Protein AF-A0A7V6B581-F1 (afdb_monomer_lite)

Sequence (224 aa):
MSKDSHSRSSGGFGQQRPQWIYPPQSVLQELSSAKFVHPVYPLAKFCKIGMDNTGALKPDRSALKDMLSAVHKRMQDGICAEWLRRRNSWVGILEASGLARRLILKTNTRTALWLSFPGPTEVGVCLHHVYGVPYLPGSSLKGLARSAMWRDVAPQSTDPPDEVTEIFGLGGDSGHIGLVDFLDGIPLGTSEILTLDVMTTHHAKYYAGNIPYPHDCEGPNPVL

Foldseek 3Di:
DDDDDPDPPPPPPPPDDFDFPPDDPVVVVCVVPDPADQLCCLFAPGFGWGADPVRDIAGDPCSVVSSVVRQLSLLPPCLQVVVVVVVCVVQVVCVVVVNDDDDDDDDPDDDADDLQDPGRLRGDADADPPRSHGWAAQVNVLVVVLVVVQCVPPVPDPDRDPVSCQACWDDDPPIDHHPDGGHIGGDPDSPPPDDDDKDWDQFVCCVVVVDVDGDRPDDTDIDD

pLDDT: mean 83.65, std 16.26, range [27.73, 96.94]

Structure (mmCIF, N/CA/C/O backbone):
data_AF-A0A7V6B581-F1
#
_entry.id   AF-A0A7V6B581-F1
#
loop_
_atom_site.group_PDB
_atom_site.id
_atom_site.type_symbol
_atom_site.label_atom_id
_atom_site.label_alt_id
_atom_site.label_comp_id
_atom_site.label_asym_id
_atom_site.label_entity_id
_atom_site.label_seq_id
_atom_site.pdbx_PDB_ins_code
_atom_site.Cartn_x
_atom_site.Cartn_y
_atom_site.Cartn_z
_atom_site.occupancy
_atom_site.B_iso_or_equiv
_atom_site.auth_seq_id
_atom_site.auth_comp_id
_atom_site.auth_asym_id
_atom_site.auth_atom_id
_atom_site.pdbx_PDB_model_num
ATOM 1 N N . MET A 1 1 ? -7.549 -19.378 69.695 1.00 34.66 1 MET A N 1
ATOM 2 C CA . MET A 1 1 ? -8.974 -18.977 69.623 1.00 34.66 1 MET A CA 1
ATOM 3 C C . MET A 1 1 ? -9.051 -17.506 69.987 1.00 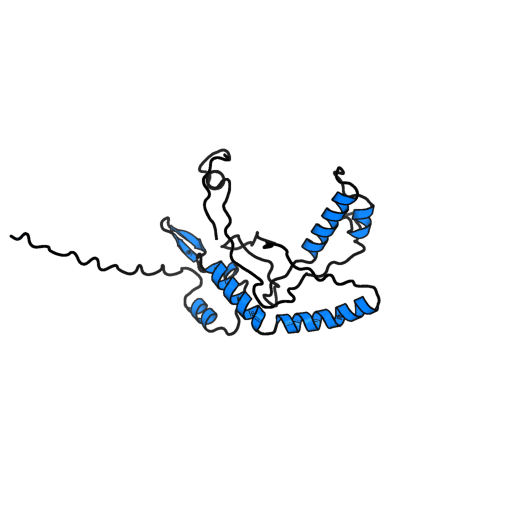34.66 1 MET A C 1
ATOM 5 O O . MET A 1 1 ? -8.524 -17.170 71.029 1.00 34.66 1 MET A O 1
ATOM 9 N N . SER A 1 2 ? -9.593 -16.556 69.243 1.00 33.88 2 SER A N 1
ATOM 10 C CA . SER A 1 2 ? -9.995 -16.398 67.846 1.00 33.88 2 SER A CA 1
ATOM 11 C C . SER A 1 2 ? -9.834 -14.884 67.637 1.00 33.88 2 SER A C 1
ATOM 13 O O . SER A 1 2 ? -10.340 -14.120 68.455 1.00 33.88 2 SER A O 1
ATOM 15 N N . LYS A 1 3 ? -9.047 -14.436 66.653 1.00 30.34 3 LYS A N 1
ATOM 16 C CA . LYS A 1 3 ? -9.037 -13.024 66.244 1.00 30.34 3 LYS A CA 1
ATOM 17 C C . LYS A 1 3 ? -9.934 -12.937 65.023 1.00 30.34 3 LYS A C 1
ATOM 19 O O . LYS A 1 3 ? -9.623 -13.544 64.001 1.00 30.34 3 LYS A O 1
ATOM 24 N N . ASP A 1 4 ? -11.039 -12.223 65.180 1.00 29.06 4 ASP A N 1
ATOM 25 C CA . ASP A 1 4 ? -12.030 -11.991 64.143 1.00 29.06 4 ASP A CA 1
ATOM 26 C C . ASP A 1 4 ? -11.399 -11.340 62.911 1.00 29.06 4 ASP A C 1
ATOM 28 O O . ASP A 1 4 ? -10.852 -10.236 62.937 1.00 29.06 4 ASP A O 1
ATOM 32 N N . SER A 1 5 ? -11.474 -12.078 61.811 1.00 27.73 5 SER A N 1
ATOM 33 C CA . SER A 1 5 ? -11.152 -11.638 60.469 1.00 27.73 5 SER A CA 1
ATOM 34 C C . SER A 1 5 ? -12.325 -10.830 59.912 1.00 27.73 5 SER A C 1
ATOM 36 O O . SER A 1 5 ? -13.307 -11.399 59.433 1.00 27.73 5 SER A O 1
ATOM 38 N N . HIS A 1 6 ? -12.225 -9.503 59.922 1.00 29.19 6 HIS A N 1
ATOM 39 C CA . HIS A 1 6 ? -13.020 -8.679 59.013 1.00 29.19 6 HIS A CA 1
ATOM 40 C C . HIS A 1 6 ? -12.367 -8.692 57.631 1.00 29.19 6 HIS A C 1
ATOM 42 O O . HIS A 1 6 ? -11.386 -7.997 57.361 1.00 29.19 6 HIS A O 1
ATOM 48 N N . SER A 1 7 ? -12.917 -9.537 56.761 1.00 29.42 7 SER A N 1
ATOM 49 C CA . SER A 1 7 ? -12.641 -9.562 55.333 1.00 29.42 7 SER A CA 1
ATOM 50 C C . SER A 1 7 ? -13.048 -8.223 54.713 1.00 29.42 7 SER A C 1
ATOM 52 O O . SER A 1 7 ? -14.224 -7.903 54.554 1.00 29.42 7 SER A O 1
ATOM 54 N N . ARG A 1 8 ? -12.055 -7.417 54.328 1.00 28.16 8 ARG A N 1
ATOM 55 C CA . ARG A 1 8 ? -12.272 -6.343 53.357 1.00 28.16 8 ARG A CA 1
ATOM 56 C C . ARG A 1 8 ? -12.580 -7.005 52.021 1.00 28.16 8 ARG A C 1
ATOM 58 O O . ARG A 1 8 ? -11.691 -7.560 51.383 1.00 28.16 8 ARG A O 1
ATOM 65 N N . SER A 1 9 ? -13.843 -6.962 51.613 1.00 28.58 9 SER A N 1
ATOM 66 C CA . SER A 1 9 ? -14.259 -7.282 50.255 1.00 28.58 9 SER A CA 1
ATOM 67 C C . SER A 1 9 ? -13.563 -6.317 49.293 1.00 28.58 9 SER A C 1
ATOM 69 O O . SER A 1 9 ? -13.949 -5.153 49.174 1.00 28.58 9 SER A O 1
ATOM 71 N N . SER A 1 10 ? -12.527 -6.788 48.605 1.00 30.84 10 SER A N 1
ATOM 72 C CA . SER A 1 10 ? -11.991 -6.137 47.414 1.00 30.84 10 SER A CA 1
ATOM 73 C C . SER A 1 10 ? -13.006 -6.302 46.285 1.00 30.84 10 SER A C 1
ATOM 75 O O . SER A 1 10 ? -12.873 -7.168 45.422 1.00 30.84 10 SER A O 1
ATOM 77 N N . GLY A 1 11 ? -14.062 -5.488 46.331 1.00 28.34 11 GLY A N 1
ATOM 78 C CA . GLY A 1 11 ? -14.910 -5.212 45.185 1.00 28.34 11 GLY A CA 1
ATOM 79 C C . GLY A 1 11 ? -14.049 -4.516 44.143 1.00 28.34 11 GLY A C 1
ATOM 80 O O . GLY A 1 11 ? -13.860 -3.303 44.194 1.00 28.34 11 GLY A O 1
ATOM 81 N N . GLY A 1 12 ? -13.461 -5.305 43.245 1.00 28.92 12 GLY A N 1
ATOM 82 C CA . GLY A 1 12 ? -12.810 -4.794 42.054 1.00 28.92 12 GLY A CA 1
ATOM 83 C C . GLY A 1 12 ? -13.859 -4.076 41.221 1.00 28.92 12 GLY A C 1
ATOM 84 O O . GLY A 1 12 ? -14.595 -4.708 40.469 1.00 28.92 12 GLY A O 1
ATOM 85 N N . PHE A 1 13 ? -13.944 -2.757 41.379 1.00 32.47 13 PHE A N 1
ATOM 86 C CA . PHE A 1 13 ? -14.509 -1.881 40.369 1.00 32.47 13 PHE A CA 1
ATOM 87 C C . PHE A 1 13 ? -13.782 -2.212 39.067 1.00 32.47 13 PHE A C 1
ATOM 89 O O . PHE A 1 13 ? -12.613 -1.862 38.897 1.00 32.47 13 PHE A O 1
ATOM 96 N N . GLY A 1 14 ? -14.449 -2.945 38.173 1.00 37.56 14 GLY A N 1
ATOM 97 C CA . GLY A 1 14 ? -14.005 -3.066 36.794 1.00 37.56 14 GLY A CA 1
ATOM 98 C C . GLY A 1 14 ? -13.850 -1.646 36.272 1.00 37.56 14 GLY A C 1
ATOM 99 O O . GLY A 1 14 ? -14.845 -0.930 36.167 1.00 37.56 14 GLY A O 1
ATOM 100 N N . GLN A 1 15 ? -12.602 -1.217 36.068 1.00 38.78 15 GLN A N 1
ATOM 101 C CA . GLN A 1 15 ? -12.267 0.122 35.595 1.00 38.78 15 GLN A CA 1
ATOM 102 C C . GLN A 1 15 ? -13.169 0.447 34.404 1.00 38.78 15 GLN A C 1
ATOM 104 O O . GLN A 1 15 ? -13.117 -0.242 33.381 1.00 38.78 15 GLN A O 1
ATOM 109 N N . GLN A 1 16 ? -14.020 1.469 34.549 1.00 45.94 16 GLN A N 1
ATOM 110 C CA . GLN A 1 16 ? -14.724 2.053 33.416 1.00 45.94 16 GLN A CA 1
ATOM 111 C C . GLN A 1 16 ? -13.659 2.387 32.371 1.00 45.94 16 GLN A C 1
ATOM 113 O O . GLN A 1 16 ? -12.754 3.179 32.636 1.00 45.94 16 GLN A O 1
ATOM 118 N N . ARG A 1 17 ? -13.717 1.723 31.210 1.00 49.38 17 ARG A N 1
ATOM 119 C CA . ARG A 1 17 ? -12.846 2.068 30.083 1.00 49.38 17 ARG A CA 1
ATOM 120 C C . ARG A 1 17 ? -13.035 3.562 29.790 1.00 49.38 17 ARG A C 1
ATOM 122 O O . ARG A 1 17 ? -14.180 4.018 29.836 1.00 49.38 17 ARG A O 1
ATOM 129 N N . PRO A 1 18 ? -11.954 4.315 29.528 1.00 54.03 18 PRO A N 1
ATOM 130 C CA . PRO A 1 18 ? -12.032 5.762 29.386 1.00 54.03 18 PRO A CA 1
ATOM 131 C C . PRO A 1 18 ? -13.051 6.131 28.304 1.00 54.03 18 PRO A C 1
ATOM 133 O O . PRO A 1 18 ? -13.105 5.488 27.253 1.00 54.03 18 PRO A O 1
ATOM 136 N N . GLN A 1 19 ? -13.880 7.144 28.576 1.00 70.50 19 GLN A N 1
ATOM 137 C CA . GLN A 1 19 ? -14.742 7.737 27.558 1.00 70.50 19 GLN A CA 1
ATOM 138 C C . GLN A 1 19 ? -13.835 8.292 26.460 1.00 70.50 19 GLN A C 1
ATOM 140 O O . GLN A 1 19 ? -13.066 9.224 26.693 1.00 70.50 19 GLN A O 1
ATOM 145 N N . TRP A 1 20 ? -13.878 7.671 25.281 1.00 78.19 20 TRP A N 1
ATOM 146 C CA . TRP A 1 20 ? -13.188 8.181 24.104 1.00 78.19 20 TRP A CA 1
ATOM 147 C C . TRP A 1 20 ? -13.629 9.620 23.861 1.00 78.19 20 TRP A C 1
ATOM 149 O O . TRP A 1 20 ? -14.822 9.919 23.873 1.00 78.19 20 TRP A O 1
ATOM 159 N N . ILE A 1 21 ? -12.666 10.502 23.624 1.00 85.06 21 ILE A N 1
ATOM 160 C CA . ILE A 1 21 ? -12.950 11.905 23.300 1.00 85.06 21 ILE A CA 1
ATOM 161 C C . ILE A 1 21 ? -13.263 12.023 21.802 1.00 85.06 21 ILE A C 1
ATOM 163 O O . ILE A 1 21 ? -13.969 12.928 21.363 1.00 85.06 21 ILE A O 1
ATOM 167 N N . TYR A 1 22 ? -12.769 11.067 21.013 1.00 87.12 22 TYR A N 1
ATOM 168 C CA . TYR A 1 22 ? -13.007 10.968 19.584 1.00 87.12 22 TYR A CA 1
ATOM 169 C C . TYR A 1 22 ? -12.941 9.501 19.118 1.00 87.12 22 TYR A C 1
ATOM 171 O O . TYR A 1 22 ? -12.143 8.743 19.670 1.00 87.12 22 TYR A O 1
ATOM 179 N N . PRO A 1 23 ? -13.720 9.088 18.101 1.00 89.31 23 PRO A N 1
ATOM 180 C CA . PRO A 1 23 ? -14.831 9.834 17.510 1.00 89.31 23 PRO A CA 1
ATOM 181 C C . PRO A 1 23 ? -16.057 9.881 18.451 1.00 89.31 23 PRO A C 1
ATOM 183 O O . PRO A 1 23 ? -16.152 9.055 19.361 1.00 89.31 23 PRO A O 1
ATOM 186 N N . PRO A 1 24 ? -16.998 10.830 18.258 1.00 89.25 24 PRO A N 1
ATOM 187 C CA . PRO A 1 24 ? -18.210 10.929 19.073 1.00 89.25 24 PRO A CA 1
ATOM 188 C C . PRO A 1 24 ? -19.017 9.626 19.104 1.00 89.25 24 PRO A C 1
ATOM 190 O O . PRO A 1 24 ? -19.023 8.860 18.138 1.00 89.25 24 PRO A O 1
ATOM 193 N N . GLN A 1 25 ? -19.773 9.404 20.183 1.00 86.94 25 GLN A N 1
ATOM 194 C CA . GLN A 1 25 ? -20.515 8.154 20.393 1.00 86.94 25 GLN A CA 1
ATOM 195 C C . GLN A 1 25 ? -21.494 7.814 19.254 1.00 86.94 25 GLN A C 1
ATOM 197 O O . GLN A 1 25 ? -21.635 6.645 18.903 1.00 86.94 25 GLN A O 1
ATOM 202 N N . SER A 1 26 ? -22.131 8.816 18.644 1.00 90.50 26 SER A N 1
ATOM 203 C CA . SER A 1 26 ? -23.013 8.627 17.484 1.00 90.50 26 SER A CA 1
ATOM 204 C C . SER A 1 26 ? -22.271 8.063 16.268 1.00 90.50 26 SER A C 1
ATOM 206 O O . SER A 1 26 ? -22.770 7.165 15.597 1.00 90.50 26 SER A O 1
ATOM 208 N N . VAL A 1 27 ? -21.043 8.524 16.017 1.00 90.12 27 VAL A N 1
ATOM 209 C CA . VAL A 1 27 ? -20.190 8.013 14.933 1.00 90.12 27 VAL A CA 1
ATOM 210 C C . VAL A 1 27 ? -19.772 6.574 15.218 1.00 90.12 27 VAL A C 1
ATOM 212 O O . VAL A 1 27 ? -19.793 5.742 14.316 1.00 90.12 27 VAL A O 1
ATOM 215 N N . LEU A 1 28 ? -19.434 6.248 16.470 1.00 86.44 28 LEU A N 1
ATOM 216 C CA . LEU A 1 28 ? -19.114 4.871 16.861 1.00 86.44 28 LEU A CA 1
ATOM 217 C C . LEU A 1 28 ? -20.298 3.920 16.640 1.00 86.44 28 LEU A C 1
ATOM 219 O O . LEU A 1 28 ? -20.096 2.797 16.178 1.00 86.44 28 LEU A O 1
ATOM 223 N N . GLN A 1 29 ? -21.520 4.369 16.936 1.00 88.44 29 GLN A N 1
ATOM 224 C CA . GLN A 1 29 ? -22.738 3.599 16.681 1.00 88.44 29 GLN A CA 1
ATOM 225 C C . GLN A 1 29 ? -22.937 3.351 15.181 1.00 88.44 29 GLN A C 1
ATOM 227 O O . GLN A 1 29 ? -23.101 2.197 14.789 1.00 88.44 29 GLN A O 1
ATOM 232 N N . GLU A 1 30 ? -22.816 4.384 14.343 1.00 89.69 30 GLU A N 1
ATOM 233 C CA . GLU A 1 30 ? -22.931 4.241 12.883 1.00 89.69 30 GLU A CA 1
ATOM 234 C C . GLU A 1 30 ? -21.843 3.347 12.278 1.00 89.69 30 GLU A C 1
ATOM 236 O O . GLU A 1 30 ? -22.110 2.504 11.425 1.00 89.69 30 GLU A O 1
ATOM 241 N N . LEU A 1 31 ? -20.600 3.449 12.752 1.00 86.19 31 LEU A N 1
ATOM 242 C CA . LEU A 1 31 ? -19.528 2.560 12.295 1.00 86.19 31 LEU A CA 1
ATOM 243 C C . LEU A 1 31 ? -19.781 1.100 12.672 1.00 86.19 31 LEU A C 1
ATOM 245 O O . LEU A 1 31 ? -19.359 0.200 11.947 1.00 86.19 31 LEU A O 1
ATOM 249 N N . SER A 1 32 ? -20.450 0.858 13.802 1.00 83.75 32 SER A N 1
ATOM 250 C CA . SER A 1 32 ? -20.777 -0.493 14.256 1.00 83.75 32 SER A CA 1
ATOM 251 C C . SER A 1 32 ? -21.956 -1.119 13.503 1.00 83.75 32 SER A C 1
ATOM 253 O O . SER A 1 32 ? -21.971 -2.336 13.322 1.00 83.75 32 SER A O 1
ATOM 255 N N . SER A 1 33 ? -22.916 -0.307 13.045 1.00 87.75 33 SER A N 1
ATOM 256 C CA . SER A 1 33 ? -24.078 -0.746 12.260 1.00 87.75 33 SER A CA 1
ATOM 257 C C . SER A 1 33 ? -23.786 -0.820 10.757 1.00 87.75 33 SER A C 1
ATOM 259 O O . SER A 1 33 ? -24.475 -1.540 10.030 1.00 87.75 33 SER A O 1
ATOM 261 N N . ALA A 1 34 ? -22.771 -0.095 10.278 1.00 87.12 34 ALA A N 1
ATOM 262 C CA . ALA A 1 34 ? -22.412 -0.047 8.871 1.00 87.12 34 ALA A CA 1
ATOM 263 C C . ALA A 1 34 ? -22.064 -1.435 8.317 1.00 87.12 34 ALA A C 1
ATOM 265 O O . ALA A 1 34 ? -21.185 -2.143 8.814 1.00 87.12 34 ALA A O 1
ATOM 266 N N . LYS A 1 35 ? -22.705 -1.789 7.196 1.00 84.00 35 LYS A N 1
ATOM 267 C CA . LYS A 1 35 ? -22.413 -3.028 6.461 1.00 84.00 35 LYS A CA 1
ATOM 268 C C . LYS A 1 35 ? -20.954 -3.085 5.999 1.00 84.00 35 LYS A C 1
ATOM 270 O O . LYS A 1 35 ? -20.337 -4.146 6.031 1.00 84.00 35 LYS A O 1
ATOM 275 N N . PHE A 1 36 ? -20.416 -1.940 5.578 1.00 81.38 36 PHE A N 1
ATOM 276 C CA . PHE A 1 36 ? -19.039 -1.800 5.128 1.00 81.38 36 PHE A CA 1
ATOM 277 C C . PHE A 1 36 ? -18.425 -0.526 5.690 1.00 81.38 36 PHE A C 1
ATOM 279 O O . PHE A 1 36 ? -18.995 0.557 5.574 1.00 81.38 36 PHE A O 1
ATOM 286 N N . VAL A 1 37 ? -17.224 -0.662 6.240 1.00 86.69 37 VAL A N 1
ATOM 287 C CA . VAL A 1 37 ? -16.387 0.454 6.675 1.00 86.69 37 VAL A CA 1
ATOM 288 C C . VAL A 1 37 ? -15.083 0.344 5.907 1.00 86.69 37 VAL A C 1
ATOM 290 O O . VAL A 1 37 ? -14.462 -0.720 5.897 1.00 86.69 37 VAL A O 1
ATOM 293 N N . HIS A 1 38 ? -14.672 1.424 5.239 1.00 92.44 38 HIS A N 1
ATOM 294 C CA . HIS A 1 38 ? -13.397 1.418 4.532 1.00 92.44 38 HIS A CA 1
ATOM 295 C C . HIS A 1 38 ? -12.266 1.147 5.544 1.00 92.44 38 HIS A C 1
ATOM 297 O O . HIS A 1 38 ? -12.174 1.881 6.534 1.00 92.44 38 HIS A O 1
ATOM 303 N N . PRO A 1 39 ? -11.375 0.160 5.324 1.00 92.75 39 PRO A N 1
ATOM 304 C CA . PRO A 1 39 ? -10.431 -0.280 6.353 1.00 92.75 39 PRO A CA 1
ATOM 305 C C . PRO A 1 39 ? -9.405 0.772 6.784 1.00 92.75 39 PRO A C 1
ATOM 307 O O . PRO A 1 39 ? -8.824 0.662 7.853 1.00 92.75 39 PRO A O 1
ATOM 310 N N . VAL A 1 40 ? -9.217 1.840 6.003 1.00 91.56 40 VAL A N 1
ATOM 311 C CA . VAL A 1 40 ? -8.377 2.981 6.413 1.00 91.56 40 VAL A CA 1
ATOM 312 C C . VAL A 1 40 ? -8.995 3.814 7.541 1.00 91.56 40 VAL A C 1
ATOM 314 O O . VAL A 1 40 ? -8.279 4.502 8.260 1.00 91.56 40 VAL A O 1
ATOM 317 N N . TYR A 1 41 ? -10.322 3.812 7.704 1.00 91.50 41 TYR A N 1
ATOM 318 C CA . TYR A 1 41 ? -10.975 4.748 8.616 1.00 91.50 41 TYR A CA 1
ATOM 319 C C . TYR A 1 41 ? -10.638 4.529 10.095 1.00 91.50 41 TYR A C 1
ATOM 321 O O . TYR A 1 41 ? -10.409 5.541 10.756 1.00 91.50 41 TYR A O 1
ATOM 329 N N . PRO A 1 42 ? -10.527 3.288 10.609 1.00 89.62 42 PRO A N 1
ATOM 330 C CA . PRO A 1 42 ? -10.025 3.044 11.960 1.00 89.62 42 PRO A CA 1
ATOM 331 C C . PRO A 1 42 ? -8.624 3.608 12.234 1.00 89.62 42 PRO A C 1
ATOM 333 O O . PRO A 1 42 ? -8.326 3.905 13.383 1.00 89.62 42 PRO A O 1
ATOM 336 N N . LEU A 1 43 ? -7.782 3.787 11.207 1.00 88.81 43 LEU A N 1
ATOM 337 C CA . LEU A 1 43 ? -6.454 4.400 11.354 1.00 88.81 43 LEU A CA 1
ATOM 338 C C . LEU A 1 43 ? -6.480 5.913 11.141 1.00 88.81 43 LEU A C 1
ATOM 340 O O . LEU A 1 43 ? -5.774 6.638 11.825 1.00 88.81 43 LEU A O 1
ATOM 344 N N . ALA A 1 44 ? -7.280 6.392 10.187 1.00 87.50 44 ALA A N 1
ATOM 345 C CA . ALA A 1 44 ? -7.228 7.773 9.716 1.00 87.50 44 ALA A CA 1
ATOM 346 C C . ALA A 1 44 ? -8.269 8.673 10.390 1.00 87.50 44 ALA A C 1
ATOM 348 O O . ALA A 1 44 ? -7.948 9.608 11.114 1.00 87.50 44 ALA A O 1
ATOM 349 N N . LYS A 1 45 ? -9.545 8.409 10.093 1.00 88.50 45 LYS A N 1
ATOM 350 C CA . LYS A 1 45 ? -10.646 9.350 10.329 1.00 88.50 45 LYS A CA 1
ATOM 351 C C . LYS A 1 45 ? -11.394 9.072 11.614 1.00 88.50 45 LYS A C 1
ATOM 353 O O . LYS A 1 45 ? -11.921 10.002 12.199 1.00 88.50 45 LYS A O 1
ATOM 358 N N . PHE A 1 46 ? -11.470 7.818 12.033 1.00 90.12 46 PHE A N 1
ATOM 359 C CA . PHE A 1 46 ? -12.261 7.365 13.175 1.00 90.12 46 PHE A CA 1
ATOM 360 C C . PHE A 1 46 ? -11.405 6.567 14.158 1.00 90.12 46 PHE A C 1
ATOM 362 O O . PHE A 1 46 ? -11.916 5.707 14.876 1.00 90.12 46 PHE A O 1
ATOM 369 N N . CYS A 1 47 ? -10.099 6.853 14.183 1.00 90.38 47 CYS A N 1
ATOM 370 C CA . CYS A 1 47 ? -9.217 6.346 15.219 1.00 90.38 47 CYS A CA 1
ATOM 371 C C . CYS A 1 47 ? -9.765 6.781 16.575 1.00 90.38 47 CYS A C 1
ATOM 373 O O . CYS A 1 47 ? -10.002 7.968 16.804 1.00 90.38 47 CYS A O 1
ATOM 375 N N . LYS A 1 48 ? -9.983 5.813 17.464 1.00 90.81 48 LYS A N 1
ATOM 376 C CA . LYS A 1 48 ? -10.395 6.092 18.837 1.00 90.81 48 LYS A CA 1
ATOM 377 C C . LYS A 1 48 ? -9.239 6.792 19.542 1.00 90.81 48 LYS A C 1
ATOM 379 O O . LYS A 1 48 ? -8.111 6.311 19.471 1.00 90.81 48 LYS A O 1
ATOM 384 N N . ILE A 1 49 ? -9.509 7.922 20.182 1.00 90.12 49 ILE A N 1
ATOM 385 C CA . ILE A 1 49 ? -8.524 8.721 20.912 1.00 90.12 49 ILE A CA 1
ATOM 386 C C . ILE A 1 49 ? -9.022 8.894 22.342 1.00 90.12 49 ILE A C 1
ATOM 388 O O . ILE A 1 49 ? -10.151 9.336 22.582 1.00 90.12 49 ILE A O 1
ATOM 392 N N . GLY A 1 50 ? -8.170 8.517 23.289 1.00 87.50 50 GLY A N 1
ATOM 393 C CA . GLY A 1 50 ? -8.371 8.730 24.718 1.00 87.50 50 GLY A CA 1
ATOM 394 C C . GLY A 1 50 ? -7.268 9.608 25.300 1.00 87.50 50 GLY A C 1
ATOM 395 O O . GLY A 1 50 ? -6.290 9.923 24.622 1.00 87.50 50 GLY A O 1
ATOM 396 N N . MET A 1 51 ? -7.422 9.984 26.566 1.00 86.88 51 MET A N 1
ATOM 397 C CA . MET A 1 51 ? -6.333 10.559 27.358 1.00 86.88 51 MET A CA 1
ATOM 398 C C . MET A 1 51 ? -5.633 9.452 28.137 1.00 86.88 51 MET A C 1
ATOM 400 O O . MET A 1 51 ? -6.291 8.582 28.713 1.00 86.88 51 MET A O 1
ATOM 404 N N . ASP A 1 52 ? -4.305 9.481 28.151 1.00 82.19 52 ASP A N 1
ATOM 405 C CA . ASP A 1 52 ? -3.524 8.641 29.049 1.00 82.19 52 ASP A CA 1
ATOM 406 C C . ASP A 1 52 ? -3.424 9.243 30.463 1.00 82.19 52 ASP A C 1
ATOM 408 O O . ASP A 1 52 ? -3.963 10.311 30.760 1.00 82.19 52 ASP A O 1
ATOM 412 N N . ASN A 1 53 ? -2.715 8.546 31.354 1.00 80.62 53 ASN A N 1
ATOM 413 C CA . ASN A 1 53 ? -2.550 8.960 32.750 1.00 80.62 53 ASN A CA 1
ATOM 414 C C . ASN A 1 53 ? -1.792 10.291 32.914 1.00 80.62 53 ASN A C 1
ATOM 416 O O . ASN A 1 53 ? -1.823 10.858 34.003 1.00 80.62 53 ASN A O 1
ATOM 420 N N . THR A 1 54 ? -1.103 10.782 31.876 1.00 80.31 54 THR A N 1
ATOM 421 C CA . THR A 1 54 ? -0.423 12.086 31.890 1.00 80.31 54 THR A CA 1
ATOM 422 C C . THR A 1 54 ? -1.260 13.179 31.224 1.00 80.31 54 THR A C 1
ATOM 424 O O . THR A 1 54 ? -0.794 14.305 31.085 1.00 80.31 54 THR A O 1
ATOM 427 N N . GLY A 1 55 ? -2.485 12.859 30.794 1.00 81.56 55 GLY A N 1
ATOM 428 C CA . GLY A 1 55 ? -3.376 13.769 30.082 1.00 81.56 55 GLY A CA 1
ATOM 429 C C . GLY A 1 55 ? -3.035 13.953 28.601 1.00 81.56 55 GLY A C 1
ATOM 430 O O . GLY A 1 55 ? -3.644 14.795 27.945 1.00 81.56 55 GLY A O 1
ATOM 431 N N . ALA A 1 56 ? -2.090 13.181 28.055 1.00 84.50 56 ALA A N 1
ATOM 432 C CA . ALA A 1 56 ? -1.750 13.242 26.640 1.00 84.50 56 ALA A CA 1
ATOM 433 C C . ALA A 1 56 ? -2.794 12.481 25.812 1.00 84.50 56 ALA A C 1
ATOM 435 O O . ALA A 1 56 ? -3.236 11.391 26.185 1.00 84.50 56 ALA A O 1
ATOM 436 N N . LEU A 1 57 ? -3.175 13.048 24.666 1.00 86.56 57 LEU A N 1
ATOM 437 C CA . LEU A 1 57 ? -4.055 12.377 23.713 1.00 86.56 57 LEU A CA 1
ATOM 438 C C . LEU A 1 57 ? -3.291 11.248 23.025 1.00 86.56 57 LEU A C 1
ATOM 440 O O . LEU A 1 57 ? -2.230 11.481 22.447 1.00 86.56 57 LEU A O 1
ATOM 444 N N . LYS A 1 58 ? -3.837 10.032 23.068 1.00 87.00 58 LYS A N 1
ATOM 445 C CA . LYS A 1 58 ? -3.241 8.865 22.413 1.00 87.00 58 LYS A CA 1
ATOM 446 C C . LYS A 1 58 ? -4.263 8.070 21.611 1.00 87.00 58 LYS A C 1
ATOM 448 O O . LYS A 1 58 ? -5.407 7.927 22.059 1.00 87.00 58 LYS A O 1
ATOM 453 N N . PRO A 1 59 ? -3.854 7.527 20.448 1.00 89.19 59 PRO A N 1
ATOM 454 C CA . PRO A 1 59 ? -4.667 6.561 19.732 1.00 89.19 59 PRO A CA 1
ATOM 455 C C . PRO A 1 59 ? -4.871 5.320 20.602 1.00 89.19 59 PRO A C 1
ATOM 457 O O . PRO A 1 59 ? -3.972 4.876 21.323 1.00 89.19 59 PRO A O 1
ATOM 460 N N . ASP A 1 60 ? -6.059 4.738 20.522 1.00 87.31 60 ASP A N 1
ATOM 461 C CA . ASP A 1 60 ? -6.317 3.470 21.174 1.00 87.31 60 ASP A CA 1
ATOM 462 C C . ASP A 1 60 ? -5.570 2.331 20.478 1.00 87.31 60 ASP A C 1
ATOM 464 O O . ASP A 1 60 ? -5.509 2.239 19.249 1.00 87.31 60 ASP A O 1
ATOM 468 N N . ARG A 1 61 ? -5.092 1.379 21.280 1.00 80.44 61 ARG A N 1
ATOM 469 C CA . ARG A 1 61 ? -4.374 0.196 20.786 1.00 80.44 61 ARG A CA 1
ATOM 470 C C . ARG A 1 61 ? -5.257 -0.730 19.938 1.00 80.44 61 ARG A C 1
ATOM 472 O O . ARG A 1 61 ? -4.738 -1.655 19.315 1.00 80.44 61 ARG A O 1
ATOM 479 N N . SER A 1 62 ? -6.582 -0.535 19.915 1.00 87.69 62 SER A N 1
ATOM 480 C CA . SER A 1 62 ? -7.476 -1.284 19.024 1.00 87.69 62 SER A CA 1
ATOM 481 C C . SER A 1 62 ? -7.459 -0.805 17.574 1.00 87.69 62 SER A C 1
ATOM 483 O O . SER A 1 62 ? -7.884 -1.580 16.727 1.00 87.69 62 SER A O 1
ATOM 485 N N . ALA A 1 63 ? -6.930 0.380 17.244 1.00 89.62 63 ALA A N 1
ATOM 486 C CA . ALA A 1 63 ? -7.019 0.940 15.888 1.00 89.62 63 ALA A CA 1
ATOM 487 C C . ALA A 1 63 ? -6.502 -0.018 14.792 1.00 89.62 63 ALA A C 1
ATOM 489 O O . ALA A 1 63 ? -7.184 -0.259 13.794 1.00 89.62 63 ALA A O 1
ATOM 490 N N . LEU A 1 64 ? -5.341 -0.646 15.014 1.00 89.88 64 LEU A N 1
ATOM 491 C CA . LEU A 1 64 ? -4.763 -1.629 14.087 1.00 89.88 64 LEU A CA 1
ATOM 492 C C . LEU A 1 64 ? -5.569 -2.936 14.027 1.00 89.88 64 LEU A C 1
ATOM 494 O O . LEU A 1 64 ? -5.717 -3.523 12.956 1.00 89.88 64 LEU A O 1
ATOM 498 N N . LYS A 1 65 ? -6.151 -3.374 15.152 1.00 90.38 65 LYS A N 1
ATOM 499 C CA . LYS A 1 65 ? -7.043 -4.549 15.206 1.00 90.38 65 LYS A CA 1
ATOM 500 C C . LYS A 1 65 ? -8.357 -4.294 14.468 1.00 90.38 65 LYS A C 1
ATOM 502 O O . LYS A 1 65 ? -8.834 -5.166 13.744 1.00 90.38 65 LYS A O 1
ATOM 507 N N . ASP A 1 66 ? -8.919 -3.103 14.629 1.00 90.00 66 ASP A N 1
ATOM 508 C CA . ASP A 1 66 ? -10.147 -2.670 13.969 1.00 90.00 66 ASP A CA 1
ATOM 509 C C . ASP A 1 66 ? -9.929 -2.561 12.452 1.00 90.00 66 ASP A C 1
ATOM 511 O O . ASP A 1 66 ? -10.745 -3.064 11.676 1.00 90.00 66 ASP A O 1
ATOM 515 N N . MET A 1 67 ? -8.794 -1.994 12.022 1.00 91.56 67 MET A N 1
ATOM 516 C CA . MET A 1 67 ? -8.379 -1.986 10.615 1.00 91.56 67 MET A CA 1
ATOM 517 C C . MET A 1 67 ? -8.228 -3.405 10.066 1.00 91.56 67 MET A C 1
ATOM 519 O O . MET A 1 67 ? -8.793 -3.710 9.017 1.00 91.56 67 MET A O 1
ATOM 523 N N . LEU A 1 68 ? -7.534 -4.294 10.785 1.00 91.12 68 LEU A N 1
ATOM 524 C CA . LEU A 1 68 ? -7.332 -5.677 10.354 1.00 91.12 68 LEU A CA 1
ATOM 525 C C . LEU A 1 68 ? -8.665 -6.422 10.186 1.00 91.12 68 LEU A C 1
ATOM 527 O O . LEU A 1 68 ? -8.871 -7.110 9.187 1.00 91.12 68 LEU A O 1
ATOM 531 N N . SER A 1 69 ? -9.591 -6.246 11.130 1.00 89.75 69 SER A N 1
ATOM 532 C CA . SER A 1 69 ? -10.948 -6.798 11.047 1.00 89.75 69 SER A CA 1
ATOM 533 C C . SER A 1 69 ? -11.704 -6.261 9.827 1.00 89.75 69 SER A C 1
ATOM 535 O O . SER A 1 69 ? -12.339 -7.027 9.097 1.00 89.75 69 SER A O 1
ATOM 537 N N . ALA A 1 70 ? -11.594 -4.958 9.549 1.00 91.00 70 ALA A N 1
ATOM 538 C CA . ALA A 1 70 ? -12.201 -4.346 8.373 1.00 91.00 70 ALA A CA 1
ATOM 539 C C . ALA A 1 70 ? -11.589 -4.870 7.061 1.00 91.00 70 ALA A C 1
ATOM 541 O O . ALA A 1 70 ? -12.336 -5.178 6.133 1.00 91.00 70 ALA A O 1
ATOM 542 N N . VAL A 1 71 ? -10.263 -5.046 6.989 1.00 91.75 71 VAL A N 1
ATOM 543 C CA . VAL A 1 71 ? -9.595 -5.674 5.837 1.00 91.75 71 VAL A CA 1
ATOM 544 C C . VAL A 1 71 ? -10.083 -7.106 5.653 1.00 91.75 71 VAL A C 1
ATOM 546 O O . VAL A 1 71 ? -10.451 -7.472 4.544 1.00 91.75 71 VAL A O 1
ATOM 549 N N . HIS A 1 72 ? -10.143 -7.910 6.717 1.00 90.25 72 HIS A N 1
ATOM 550 C CA . HIS A 1 72 ? -10.594 -9.300 6.630 1.00 90.25 72 HIS A CA 1
ATOM 551 C C . HIS A 1 72 ? -12.009 -9.410 6.047 1.00 90.25 72 HIS A C 1
ATOM 553 O O . HIS A 1 72 ? -12.229 -10.165 5.101 1.00 90.25 72 HIS A O 1
ATOM 559 N N . LYS A 1 73 ? -12.946 -8.587 6.540 1.00 89.25 73 LYS A N 1
ATOM 560 C CA . LYS A 1 73 ? -14.302 -8.489 5.977 1.00 89.25 73 LYS A CA 1
ATOM 561 C C . LYS A 1 73 ? -14.268 -8.074 4.505 1.00 89.25 73 LYS A C 1
ATOM 563 O O . LYS A 1 73 ? -14.961 -8.667 3.683 1.00 89.25 73 LYS A O 1
ATOM 568 N N . ARG A 1 74 ? -13.433 -7.089 4.161 1.00 89.69 74 ARG A N 1
ATOM 569 C CA . ARG A 1 74 ? -13.300 -6.571 2.793 1.00 89.69 74 ARG A CA 1
ATOM 570 C C . ARG A 1 74 ? -12.700 -7.585 1.819 1.00 89.69 74 ARG A C 1
ATOM 572 O O . ARG A 1 74 ? -13.081 -7.613 0.659 1.00 89.69 74 ARG A O 1
ATOM 579 N N . MET A 1 75 ? -11.803 -8.456 2.273 1.00 89.38 75 MET A N 1
ATOM 580 C CA . MET A 1 75 ? -11.259 -9.536 1.444 1.00 89.38 75 MET A CA 1
ATOM 581 C C . MET A 1 75 ? -12.291 -10.636 1.148 1.00 89.38 75 MET A C 1
ATOM 583 O O . MET A 1 75 ? -12.132 -11.366 0.171 1.00 89.38 75 MET A O 1
ATOM 587 N N . GLN A 1 76 ? -13.345 -10.752 1.963 1.00 88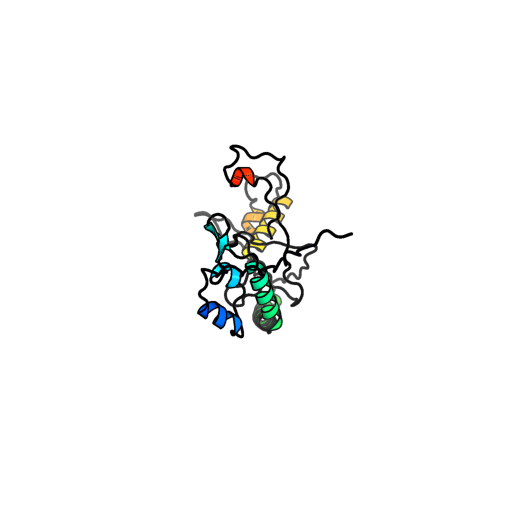.62 76 GLN A N 1
ATOM 588 C CA . GLN A 1 76 ? -14.380 -11.787 1.851 1.00 88.62 76 GLN A CA 1
ATOM 589 C C . GLN A 1 76 ? -15.667 -11.321 1.160 1.00 88.62 76 GLN A C 1
ATOM 591 O O . GLN A 1 76 ? -16.489 -12.153 0.788 1.00 88.62 76 GLN A O 1
ATOM 596 N N . ASP A 1 77 ? -15.857 -10.015 0.958 1.00 88.25 77 ASP A N 1
ATOM 597 C CA . ASP A 1 77 ? -17.109 -9.463 0.420 1.00 88.25 77 ASP A CA 1
ATOM 598 C C . ASP A 1 77 ? -17.244 -9.535 -1.114 1.00 88.25 77 ASP A C 1
ATOM 600 O O . ASP A 1 77 ? -18.251 -9.098 -1.673 1.00 88.25 77 ASP A O 1
ATOM 604 N N . GLY A 1 78 ? -16.236 -10.087 -1.794 1.00 88.88 78 GLY A N 1
ATOM 605 C CA . GLY A 1 78 ? -16.201 -10.255 -3.246 1.00 88.88 78 GLY A CA 1
ATOM 606 C C . GLY A 1 78 ? -15.598 -9.081 -4.024 1.00 88.88 78 GLY A C 1
ATOM 607 O O . GLY A 1 78 ? -15.303 -9.253 -5.208 1.00 88.88 78 GLY A O 1
ATOM 608 N N . ILE A 1 79 ? -15.321 -7.923 -3.401 1.00 88.94 79 ILE A N 1
ATOM 609 C CA . ILE A 1 79 ? -14.748 -6.770 -4.120 1.00 88.94 79 ILE A CA 1
ATOM 610 C C . ILE A 1 79 ? -13.388 -7.094 -4.739 1.00 88.94 79 ILE A C 1
ATOM 612 O O . ILE A 1 79 ? -13.078 -6.630 -5.833 1.00 88.94 79 ILE A O 1
ATOM 616 N N . CYS A 1 80 ? -12.574 -7.899 -4.049 1.00 88.38 80 CYS A N 1
ATOM 617 C CA . CYS A 1 80 ? -11.240 -8.264 -4.509 1.00 88.38 80 CYS A CA 1
ATOM 618 C C . CYS A 1 80 ? -11.328 -9.096 -5.796 1.00 88.38 80 CYS A C 1
ATOM 620 O O . CYS A 1 80 ? -10.632 -8.799 -6.765 1.00 88.38 80 CYS A O 1
ATOM 622 N N . ALA A 1 81 ? -12.252 -10.062 -5.841 1.00 89.69 81 ALA A N 1
ATOM 623 C CA . ALA A 1 81 ? -12.503 -10.881 -7.022 1.00 89.69 81 ALA A CA 1
ATOM 624 C C . ALA A 1 81 ? -13.007 -10.038 -8.204 1.00 89.69 81 ALA A C 1
ATOM 626 O O . ALA A 1 81 ? -12.534 -10.206 -9.328 1.00 89.69 81 ALA A O 1
ATOM 627 N N . GLU A 1 82 ? -13.912 -9.090 -7.957 1.00 91.50 82 GLU A N 1
ATOM 628 C CA . GLU A 1 82 ? -14.436 -8.209 -9.004 1.00 91.50 82 GLU A CA 1
ATOM 629 C C . GLU A 1 82 ? -13.370 -7.236 -9.530 1.00 91.50 82 GLU A C 1
ATOM 631 O O . GLU A 1 82 ? -13.232 -7.036 -10.740 1.00 91.50 82 GLU A O 1
ATOM 636 N N . TRP A 1 83 ? -12.546 -6.683 -8.637 1.00 90.69 83 TRP A N 1
ATOM 637 C CA . TRP A 1 83 ? -11.415 -5.842 -9.020 1.00 90.69 83 TRP A CA 1
ATOM 638 C C . TRP A 1 83 ? -10.393 -6.620 -9.857 1.00 90.69 83 TRP A C 1
ATOM 640 O O . TRP A 1 83 ? -9.976 -6.144 -10.917 1.00 90.69 83 TRP A O 1
ATOM 650 N N . LEU A 1 84 ? -10.051 -7.842 -9.433 1.00 90.69 84 LEU A N 1
ATOM 651 C CA . LEU A 1 84 ? -9.198 -8.773 -10.173 1.00 90.69 84 LEU A CA 1
ATOM 652 C C . LEU A 1 84 ? -9.759 -9.072 -11.563 1.00 90.69 84 LEU A C 1
ATOM 654 O O . LEU A 1 84 ? -9.031 -8.978 -12.549 1.00 90.69 84 LEU A O 1
ATOM 658 N N . ARG A 1 85 ? -11.053 -9.392 -11.657 1.00 92.94 85 ARG A N 1
ATOM 659 C CA . ARG A 1 85 ? -11.738 -9.683 -12.922 1.00 92.94 85 ARG A CA 1
ATOM 660 C C . ARG A 1 85 ? -11.648 -8.500 -13.881 1.00 92.94 85 ARG A C 1
ATOM 662 O O . ARG A 1 85 ? -11.222 -8.669 -15.024 1.00 92.94 85 ARG A O 1
ATOM 669 N N . ARG A 1 86 ? -11.991 -7.295 -13.410 1.00 93.12 86 ARG A N 1
ATOM 670 C CA . ARG A 1 86 ? -11.914 -6.069 -14.213 1.00 93.12 86 ARG A CA 1
ATOM 671 C C . ARG A 1 86 ? -10.486 -5.786 -14.666 1.00 93.12 86 ARG A C 1
ATOM 673 O O . ARG A 1 86 ? -10.285 -5.461 -15.833 1.00 93.12 86 ARG A O 1
ATOM 680 N N . ARG A 1 87 ? -9.499 -5.925 -13.774 1.00 92.50 87 ARG A N 1
ATOM 681 C CA . ARG A 1 87 ? -8.084 -5.736 -14.116 1.00 92.50 87 ARG A CA 1
ATOM 682 C C . ARG A 1 87 ? -7.624 -6.733 -15.176 1.00 92.50 87 ARG A C 1
ATOM 684 O O . ARG A 1 87 ? -7.057 -6.338 -16.189 1.00 92.50 87 ARG A O 1
ATOM 691 N N . ASN A 1 88 ? -7.892 -8.016 -14.955 1.00 93.56 88 ASN A N 1
ATOM 692 C CA . ASN A 1 88 ? -7.472 -9.089 -15.851 1.00 93.56 88 ASN A CA 1
ATOM 693 C C . ASN A 1 88 ? -8.076 -8.944 -17.250 1.00 93.56 88 ASN A C 1
ATOM 695 O O . ASN A 1 88 ? -7.421 -9.312 -18.218 1.00 93.56 88 ASN A O 1
ATOM 699 N N . SER A 1 89 ? -9.280 -8.375 -17.367 1.00 95.25 89 SER A N 1
ATOM 700 C CA . SER A 1 89 ? -9.926 -8.151 -18.662 1.00 95.25 89 SER A CA 1
ATOM 701 C C . SER A 1 89 ? -9.101 -7.269 -19.599 1.00 95.25 89 SER A C 1
ATOM 703 O O . SER A 1 89 ? -8.996 -7.595 -20.775 1.00 95.25 89 SER A O 1
ATOM 705 N N . TRP A 1 90 ? -8.538 -6.157 -19.117 1.00 95.00 90 TRP A N 1
ATOM 706 C CA . TRP A 1 90 ? -7.758 -5.257 -19.975 1.00 95.00 90 TRP A CA 1
ATOM 707 C C . TRP A 1 90 ? -6.276 -5.636 -20.012 1.00 95.00 90 TRP A C 1
ATOM 709 O O . TRP A 1 90 ? -5.654 -5.530 -21.064 1.00 95.00 90 TRP A O 1
ATOM 719 N N . VAL A 1 91 ? -5.719 -6.152 -18.908 1.00 95.00 91 VAL A N 1
ATOM 720 C CA . VAL A 1 91 ? -4.335 -6.658 -18.891 1.00 95.00 91 VAL A CA 1
ATOM 721 C C . VAL A 1 91 ? -4.178 -7.832 -19.858 1.00 95.00 91 VAL A C 1
ATOM 723 O O . VAL A 1 91 ? -3.180 -7.891 -20.564 1.00 95.00 91 VAL A O 1
ATOM 726 N N . GLY A 1 92 ? -5.177 -8.715 -19.958 1.00 96.06 92 GLY A N 1
ATOM 727 C CA . GLY A 1 92 ? -5.147 -9.848 -20.885 1.00 96.06 92 GLY A CA 1
ATOM 728 C C . GLY A 1 92 ? -5.048 -9.435 -22.356 1.00 96.06 92 GLY A C 1
ATOM 729 O O . GLY A 1 92 ? -4.411 -10.129 -23.142 1.00 96.06 92 GLY A O 1
ATOM 730 N N . ILE A 1 93 ? -5.609 -8.277 -22.725 1.00 96.94 93 ILE A N 1
ATOM 731 C CA . ILE A 1 93 ? -5.478 -7.717 -24.080 1.00 96.94 93 ILE A CA 1
ATOM 732 C C . ILE A 1 93 ? -4.022 -7.309 -24.342 1.00 96.94 93 ILE A C 1
ATOM 734 O O . ILE A 1 93 ? -3.477 -7.627 -25.395 1.00 96.94 93 ILE A O 1
ATOM 738 N N . LEU A 1 94 ? -3.378 -6.660 -23.366 1.00 96.12 94 LEU A N 1
ATOM 739 C CA . LEU A 1 94 ? -1.974 -6.247 -23.465 1.00 96.12 94 LEU A CA 1
ATOM 740 C C . LEU A 1 94 ? -1.011 -7.441 -23.443 1.00 96.12 94 LEU A C 1
ATOM 742 O O . LEU A 1 94 ? 0.015 -7.425 -24.119 1.00 96.12 94 LEU A O 1
ATOM 746 N N . GLU A 1 95 ? -1.330 -8.488 -22.680 1.00 96.31 95 GLU A N 1
ATOM 747 C CA . GLU A 1 95 ? -0.562 -9.738 -22.675 1.00 96.31 95 GLU A CA 1
ATOM 748 C C . GLU A 1 95 ? -0.635 -10.422 -24.047 1.00 96.31 95 GLU A C 1
ATOM 750 O O . GLU A 1 95 ? 0.396 -10.819 -24.588 1.00 96.31 95 GLU A O 1
ATOM 755 N N . ALA A 1 96 ? -1.828 -10.500 -24.649 1.00 96.50 96 ALA A N 1
ATOM 756 C CA . ALA A 1 96 ? -2.021 -11.094 -25.972 1.00 96.50 96 ALA A CA 1
ATOM 757 C C . ALA A 1 96 ? -1.285 -10.334 -27.090 1.00 96.50 96 ALA A C 1
ATOM 759 O O . ALA A 1 96 ? -0.878 -10.944 -28.076 1.00 96.50 96 ALA A O 1
ATOM 760 N N . SER A 1 97 ? -1.079 -9.023 -26.933 1.00 96.38 97 SER A N 1
ATOM 761 C CA . SER A 1 97 ? -0.299 -8.203 -27.867 1.00 96.38 97 SER A CA 1
ATOM 762 C C . SER A 1 97 ? 1.202 -8.156 -27.551 1.00 96.38 97 SER A C 1
ATOM 764 O O . SER A 1 97 ? 1.930 -7.414 -28.205 1.00 96.38 97 SER A O 1
ATOM 766 N N . GLY A 1 98 ? 1.677 -8.885 -26.534 1.00 95.81 98 GLY A N 1
ATOM 767 C CA . GLY A 1 98 ? 3.084 -8.881 -26.115 1.00 95.81 98 GLY A CA 1
ATOM 768 C C . GLY A 1 98 ? 3.549 -7.597 -25.414 1.00 95.81 98 GLY A C 1
ATOM 769 O O . GLY A 1 98 ? 4.748 -7.419 -25.217 1.00 95.81 98 GLY A O 1
ATOM 770 N N . LEU A 1 99 ? 2.624 -6.713 -25.023 1.00 95.88 99 LEU A N 1
ATOM 771 C CA . LEU A 1 99 ? 2.911 -5.425 -24.374 1.00 95.88 99 LEU A CA 1
ATOM 772 C C . LEU A 1 99 ? 2.906 -5.503 -22.843 1.00 95.88 99 LEU A C 1
ATOM 774 O O . LEU A 1 99 ? 3.355 -4.573 -22.177 1.00 95.88 99 LEU A O 1
ATOM 778 N N . ALA A 1 100 ? 2.396 -6.592 -22.267 1.00 95.94 100 ALA A N 1
ATOM 779 C CA . ALA A 1 100 ? 2.397 -6.807 -20.827 1.00 95.94 100 ALA A CA 1
ATOM 780 C C . ALA A 1 100 ? 2.931 -8.190 -20.460 1.00 95.94 100 ALA A C 1
ATOM 782 O O . ALA A 1 100 ? 2.715 -9.181 -21.158 1.00 95.94 100 ALA A O 1
ATOM 783 N N . ARG A 1 101 ? 3.589 -8.256 -19.301 1.00 94.69 101 ARG A N 1
ATOM 784 C CA . ARG A 1 101 ? 3.980 -9.504 -18.650 1.00 94.69 101 ARG A CA 1
ATOM 785 C C . ARG A 1 101 ? 3.516 -9.486 -17.203 1.00 94.69 101 ARG A C 1
ATOM 787 O O . ARG A 1 101 ? 3.761 -8.530 -16.470 1.00 94.69 101 ARG A O 1
ATOM 794 N N . ARG A 1 102 ? 2.877 -10.573 -16.780 1.00 92.88 102 ARG A N 1
ATOM 795 C CA . ARG A 1 102 ? 2.430 -10.766 -15.402 1.00 92.88 102 ARG A CA 1
ATOM 796 C C . ARG A 1 102 ? 3.435 -11.583 -14.614 1.00 92.88 102 ARG A C 1
ATOM 798 O O . ARG A 1 102 ? 3.911 -12.618 -15.069 1.00 92.88 102 ARG A O 1
ATOM 805 N N . LEU A 1 103 ? 3.701 -11.123 -13.398 1.00 93.19 103 LEU A N 1
ATOM 806 C CA . LEU A 1 103 ? 4.482 -11.843 -12.405 1.00 93.19 103 LEU A CA 1
ATOM 807 C C . LEU A 1 103 ? 3.549 -12.257 -11.269 1.00 93.19 103 LEU A C 1
ATOM 809 O O . LEU A 1 103 ? 2.816 -11.429 -10.729 1.00 93.19 103 LEU A O 1
ATOM 813 N N . ILE A 1 104 ? 3.567 -13.543 -10.925 1.00 92.69 104 ILE A N 1
ATOM 814 C CA . ILE A 1 104 ? 2.855 -14.083 -9.767 1.00 92.69 104 ILE A CA 1
ATOM 815 C C . ILE A 1 104 ? 3.911 -14.445 -8.734 1.00 92.69 104 ILE A C 1
ATOM 817 O O . ILE A 1 104 ? 4.758 -15.300 -8.981 1.00 92.69 104 ILE A O 1
ATOM 821 N N . LEU A 1 105 ? 3.869 -13.762 -7.595 1.00 89.75 105 LEU A N 1
ATOM 822 C CA . LEU A 1 105 ? 4.872 -13.866 -6.545 1.00 89.75 105 LEU A CA 1
ATOM 823 C C . LEU A 1 105 ? 4.202 -14.292 -5.240 1.00 89.75 105 LEU A C 1
ATOM 825 O O . LEU A 1 105 ? 3.071 -13.898 -4.952 1.00 89.75 105 LEU A O 1
ATOM 829 N N . LYS A 1 106 ? 4.923 -15.073 -4.439 1.00 89.31 106 LYS A N 1
ATOM 830 C CA . LYS A 1 106 ? 4.554 -15.408 -3.064 1.00 89.31 106 LYS A CA 1
ATOM 831 C C . LYS A 1 106 ? 5.608 -14.813 -2.143 1.00 89.31 106 LYS A C 1
ATOM 833 O O . LYS A 1 106 ? 6.796 -14.939 -2.416 1.00 89.31 106 LYS A O 1
ATOM 838 N N . THR A 1 107 ? 5.181 -14.168 -1.066 1.00 87.38 107 THR A N 1
ATOM 839 C CA . THR A 1 107 ? 6.109 -13.679 -0.049 1.00 87.38 107 THR A CA 1
ATOM 840 C C . THR A 1 107 ? 6.686 -14.861 0.736 1.00 87.38 107 THR A C 1
ATOM 842 O O . THR A 1 107 ? 5.950 -15.740 1.188 1.00 87.38 107 THR A O 1
ATOM 845 N N . ASN A 1 108 ? 8.010 -14.901 0.899 1.00 89.62 108 ASN A N 1
ATOM 846 C CA . ASN A 1 108 ? 8.677 -15.929 1.709 1.00 89.62 108 ASN A CA 1
ATOM 847 C C . ASN A 1 108 ? 8.548 -15.640 3.211 1.00 89.62 108 ASN A C 1
ATOM 849 O O . ASN A 1 108 ? 8.578 -16.554 4.030 1.00 89.62 108 ASN A O 1
ATOM 853 N N . THR A 1 109 ? 8.409 -14.363 3.565 1.00 89.69 109 THR A N 1
ATOM 854 C CA . THR A 1 109 ? 8.314 -13.856 4.934 1.00 89.69 109 THR A CA 1
ATOM 855 C C . THR A 1 109 ? 7.226 -12.786 5.028 1.00 89.69 109 THR A C 1
ATOM 857 O O . THR A 1 109 ? 6.674 -12.332 4.018 1.00 89.69 109 THR A O 1
ATOM 860 N N . ARG A 1 110 ? 6.908 -12.360 6.256 1.00 88.81 110 ARG A N 1
ATOM 861 C CA . ARG A 1 110 ? 6.060 -11.182 6.471 1.00 88.81 110 ARG A CA 1
ATOM 862 C C . ARG A 1 110 ? 6.715 -9.979 5.806 1.00 88.81 110 ARG A C 1
ATOM 864 O O . ARG A 1 110 ? 7.893 -9.709 6.015 1.00 88.81 110 ARG A O 1
ATOM 871 N N . THR A 1 111 ? 5.943 -9.290 4.979 1.00 84.94 111 THR A N 1
ATOM 872 C CA . THR A 1 111 ? 6.414 -8.138 4.214 1.00 84.94 111 THR A CA 1
ATOM 873 C C . THR A 1 111 ? 5.671 -6.910 4.700 1.00 84.94 111 THR A C 1
ATOM 875 O O . THR A 1 111 ? 4.444 -6.866 4.645 1.00 84.94 111 THR A O 1
ATOM 878 N N . ALA A 1 112 ? 6.420 -5.920 5.169 1.00 83.06 112 ALA A N 1
ATOM 879 C CA . ALA A 1 112 ? 5.890 -4.621 5.535 1.00 83.06 112 ALA A CA 1
ATOM 880 C C . ALA A 1 112 ? 6.242 -3.618 4.437 1.00 83.06 112 ALA A C 1
ATOM 882 O O . ALA A 1 112 ? 7.416 -3.408 4.135 1.00 83.06 112 ALA A O 1
ATOM 883 N N . LEU A 1 113 ? 5.226 -3.001 3.840 1.00 74.38 113 LEU A N 1
ATOM 884 C CA . LEU A 1 113 ? 5.396 -1.878 2.927 1.00 74.38 113 LEU A CA 1
ATOM 885 C C . LEU A 1 113 ? 4.574 -0.706 3.430 1.00 74.38 113 LEU A C 1
ATOM 887 O O . LEU A 1 113 ? 3.434 -0.883 3.859 1.00 74.38 113 LEU A O 1
ATOM 891 N N . TRP A 1 114 ? 5.168 0.483 3.320 1.00 82.00 114 TRP A N 1
ATOM 892 C CA . TRP A 1 114 ? 4.532 1.748 3.676 1.00 82.00 114 TRP A CA 1
ATOM 893 C C . TRP A 1 114 ? 4.080 1.797 5.142 1.00 82.00 114 TRP A C 1
ATOM 895 O O . TRP A 1 114 ? 2.917 2.016 5.463 1.00 82.00 114 TRP A O 1
ATOM 905 N N . LEU A 1 115 ? 5.040 1.586 6.043 1.00 84.62 115 LEU A N 1
ATOM 906 C CA . LEU A 1 115 ? 4.800 1.685 7.483 1.00 84.62 115 LEU A CA 1
ATOM 907 C C . LEU A 1 115 ? 4.489 3.119 7.920 1.00 84.62 115 LEU A C 1
ATOM 909 O O . LEU A 1 115 ? 3.754 3.304 8.879 1.00 84.62 115 LEU A O 1
ATOM 913 N N . SER A 1 116 ? 5.004 4.120 7.204 1.00 80.25 116 SER A N 1
ATOM 914 C CA . SER A 1 116 ? 4.822 5.538 7.516 1.00 80.25 116 SER A CA 1
ATOM 915 C C . SER A 1 116 ? 3.434 6.032 7.105 1.00 80.25 116 SER A C 1
ATOM 917 O O . SER A 1 116 ? 3.254 6.604 6.028 1.00 80.25 116 SER A O 1
ATOM 919 N N . PHE A 1 117 ? 2.447 5.815 7.972 1.00 83.38 117 PHE A N 1
ATOM 920 C CA . PHE A 1 117 ? 1.099 6.341 7.791 1.00 83.38 117 PHE A CA 1
ATOM 921 C C . PHE A 1 117 ? 0.974 7.723 8.442 1.00 83.38 117 PHE A C 1
ATOM 923 O O . PHE A 1 117 ? 1.187 7.832 9.648 1.00 83.38 117 PHE A O 1
ATOM 930 N N . PRO A 1 118 ? 0.584 8.779 7.703 1.00 79.75 118 PRO A N 1
ATOM 931 C CA . PRO A 1 118 ? 0.368 10.103 8.279 1.00 79.75 118 PRO A CA 1
ATOM 932 C C . PRO A 1 118 ? -0.976 10.146 9.022 1.00 79.75 118 PRO A C 1
ATOM 934 O O . PRO A 1 118 ? -1.962 10.707 8.544 1.00 79.75 118 PRO A O 1
ATOM 937 N N . GLY A 1 119 ? -1.030 9.510 10.189 1.00 83.88 119 GLY A N 1
ATOM 938 C CA . GLY A 1 119 ? -2.204 9.491 11.051 1.00 83.88 119 GLY A CA 1
ATOM 939 C C . GLY A 1 119 ? -1.865 9.135 12.497 1.00 83.88 119 GLY A C 1
ATOM 940 O O . GLY A 1 119 ? -0.706 8.873 12.801 1.00 83.88 119 GLY A O 1
ATOM 941 N N . PRO A 1 120 ? -2.869 9.113 13.392 1.00 84.81 120 PRO A N 1
ATOM 942 C CA . PRO A 1 120 ? -2.662 9.001 14.836 1.00 84.81 120 PRO A CA 1
ATOM 943 C C . PRO A 1 120 ? -1.805 7.818 15.293 1.00 84.81 120 PRO A C 1
ATOM 945 O O . PRO A 1 120 ? -1.123 7.934 16.302 1.00 84.81 120 PRO A O 1
ATOM 948 N N . THR A 1 121 ? -1.855 6.685 14.588 1.00 83.31 121 THR A N 1
ATOM 949 C CA . THR A 1 121 ? -1.069 5.489 14.928 1.00 83.31 121 THR A CA 1
ATOM 950 C C . THR A 1 121 ? 0.369 5.541 14.428 1.00 83.31 121 THR A C 1
ATOM 952 O O . THR A 1 121 ? 1.153 4.701 14.850 1.00 83.31 121 THR A O 1
ATOM 955 N N . GLU A 1 122 ? 0.693 6.439 13.489 1.00 83.06 122 GLU A N 1
ATOM 956 C CA . GLU A 1 122 ? 1.973 6.555 12.755 1.00 83.06 122 GLU A CA 1
ATOM 957 C C . GLU A 1 122 ? 2.439 5.285 12.011 1.00 83.06 122 GLU A C 1
ATOM 959 O O . GLU A 1 122 ? 3.385 5.320 11.226 1.00 83.06 122 GLU A O 1
ATOM 964 N N . VAL A 1 123 ? 1.724 4.177 12.198 1.00 84.31 123 VAL A N 1
ATOM 965 C CA . VAL A 1 123 ? 1.907 2.878 11.565 1.00 84.31 123 VAL A CA 1
ATOM 966 C C . VAL A 1 123 ? 0.727 2.610 10.642 1.00 84.31 123 VAL A C 1
ATOM 968 O O . VAL A 1 123 ? -0.434 2.767 11.040 1.00 84.31 123 VAL A O 1
ATOM 971 N N . GLY A 1 124 ? 1.008 2.157 9.422 1.00 84.88 124 GLY A N 1
ATOM 972 C CA . GLY A 1 124 ? -0.033 1.685 8.519 1.00 84.88 124 GLY A CA 1
ATOM 973 C C . GLY A 1 124 ? 0.443 0.713 7.455 1.00 84.88 124 GLY A C 1
ATOM 974 O O . GLY A 1 124 ? 1.458 0.035 7.587 1.00 84.88 124 GLY A O 1
ATOM 975 N N . VAL A 1 125 ? -0.393 0.595 6.429 1.00 89.38 125 VAL A N 1
ATOM 976 C CA . VAL A 1 125 ? -0.262 -0.360 5.332 1.00 89.38 125 VAL A CA 1
ATOM 977 C C . VAL A 1 125 ? -0.888 0.243 4.078 1.00 89.38 125 VAL A C 1
ATOM 979 O O . VAL A 1 125 ? -1.846 1.018 4.163 1.00 89.38 125 VAL A O 1
ATOM 982 N N . CYS A 1 126 ? -0.371 -0.107 2.901 1.00 91.31 126 CYS A N 1
ATOM 983 C CA . CYS A 1 126 ? -0.963 0.303 1.631 1.00 91.31 126 CYS A CA 1
ATOM 984 C C . CYS A 1 126 ? -2.361 -0.301 1.450 1.00 91.31 126 CYS A C 1
ATOM 986 O O . CYS A 1 126 ? -2.498 -1.479 1.127 1.00 91.31 126 CYS A O 1
ATOM 988 N N . LEU A 1 127 ? -3.399 0.523 1.601 1.00 91.94 127 LEU A N 1
ATOM 989 C CA . LEU A 1 127 ? -4.786 0.174 1.290 1.00 91.94 127 LEU A CA 1
ATOM 990 C C . LEU A 1 127 ? -5.248 0.955 0.063 1.00 91.94 127 LEU A C 1
ATOM 992 O O . LEU A 1 127 ? -5.071 2.172 -0.012 1.00 91.94 127 LEU A O 1
ATOM 996 N N . HIS A 1 128 ? -5.866 0.274 -0.898 1.00 91.56 128 HIS A N 1
ATOM 997 C CA . HIS A 1 128 ? -6.395 0.931 -2.086 1.00 91.56 128 HIS A CA 1
ATOM 998 C C . HIS A 1 128 ? -7.500 1.919 -1.690 1.00 91.56 128 HIS A C 1
ATOM 1000 O O . HIS A 1 128 ? -8.462 1.536 -1.036 1.00 91.56 128 HIS A O 1
ATOM 1006 N N . HIS A 1 129 ? -7.411 3.172 -2.132 1.00 89.31 129 HIS A N 1
ATOM 1007 C CA . HIS A 1 129 ? -8.284 4.267 -1.681 1.00 89.31 129 HIS A CA 1
ATOM 1008 C C . HIS A 1 129 ? -9.795 4.056 -1.919 1.00 89.31 129 HIS A C 1
ATOM 1010 O O . HIS A 1 129 ? -10.605 4.521 -1.124 1.00 89.31 129 HIS A O 1
ATOM 1016 N N . VAL A 1 130 ? -10.183 3.384 -3.014 1.00 90.00 130 VAL A N 1
ATOM 1017 C CA . VAL A 1 130 ? -11.594 3.026 -3.289 1.00 90.00 130 VAL A CA 1
ATOM 1018 C C . VAL A 1 130 ? -11.997 1.714 -2.617 1.00 90.00 130 VAL A C 1
ATOM 1020 O O . VAL A 1 130 ? -13.040 1.618 -1.973 1.00 90.00 130 VAL A O 1
ATOM 1023 N N . TYR A 1 131 ? -11.203 0.661 -2.822 1.00 89.25 131 TYR A N 1
ATOM 1024 C CA . TYR A 1 131 ? -11.604 -0.695 -2.471 1.00 89.25 131 TYR A CA 1
ATOM 1025 C C . TYR A 1 131 ? -11.204 -1.107 -1.061 1.00 89.25 131 TYR A C 1
ATOM 1027 O O . TYR A 1 131 ? -11.731 -2.097 -0.581 1.00 89.25 131 TYR A O 1
ATOM 1035 N N . GLY A 1 132 ? -10.298 -0.410 -0.383 1.00 91.25 132 GLY A N 1
ATOM 1036 C CA . GLY A 1 132 ? -9.839 -0.806 0.946 1.00 91.25 132 GLY A CA 1
ATOM 1037 C C . GLY A 1 132 ? -9.045 -2.111 0.983 1.00 91.25 132 GLY A C 1
ATOM 1038 O O . GLY A 1 132 ? -8.839 -2.666 2.057 1.00 91.25 132 GLY A O 1
ATOM 1039 N N . VAL A 1 133 ? -8.634 -2.620 -0.179 1.00 91.81 133 VAL A N 1
ATOM 1040 C CA . VAL A 1 133 ? -7.885 -3.870 -0.324 1.00 91.81 133 VAL A CA 1
ATOM 1041 C C . VAL A 1 133 ? -6.387 -3.571 -0.195 1.00 91.81 133 VAL A C 1
ATOM 1043 O O . VAL A 1 133 ? -5.931 -2.587 -0.788 1.00 91.81 133 VAL A O 1
ATOM 1046 N N . PRO A 1 134 ? -5.615 -4.381 0.551 1.00 92.00 134 PRO A N 1
ATOM 1047 C CA . PRO A 1 134 ? -4.164 -4.258 0.592 1.00 92.00 134 PRO A CA 1
ATOM 1048 C C . PRO A 1 134 ? -3.543 -4.434 -0.794 1.00 92.00 134 PRO A C 1
ATOM 1050 O O . PRO A 1 134 ? -3.977 -5.294 -1.558 1.00 92.00 134 PRO A O 1
ATOM 1053 N N . TYR A 1 135 ? -2.529 -3.642 -1.127 1.00 91.88 135 TYR A N 1
ATOM 1054 C CA . TYR A 1 135 ? -1.832 -3.747 -2.412 1.00 91.88 135 TYR A CA 1
ATOM 1055 C C . TYR A 1 135 ? -0.356 -3.360 -2.278 1.00 91.88 135 TYR A C 1
ATOM 1057 O O . TYR A 1 135 ? 0.040 -2.705 -1.317 1.00 91.88 135 TYR A O 1
ATOM 1065 N N . LEU A 1 136 ? 0.461 -3.769 -3.246 1.00 92.06 136 LEU A N 1
ATOM 1066 C CA . LEU A 1 136 ? 1.845 -3.326 -3.398 1.00 92.06 136 LEU A CA 1
ATOM 1067 C C . LEU A 1 136 ? 1.861 -2.197 -4.437 1.00 92.06 136 LEU A C 1
ATOM 1069 O O . LEU A 1 136 ? 1.491 -2.458 -5.584 1.00 92.06 136 LEU A O 1
ATOM 1073 N N . PRO A 1 137 ? 2.277 -0.970 -4.094 1.00 92.81 137 PRO A N 1
ATOM 1074 C CA . PRO A 1 137 ? 2.298 0.118 -5.062 1.00 92.81 137 PRO A CA 1
ATOM 1075 C C . PRO A 1 137 ? 3.223 -0.179 -6.244 1.00 92.81 137 PRO A C 1
ATOM 1077 O O . PRO A 1 137 ? 4.374 -0.582 -6.055 1.00 92.81 137 PRO A O 1
ATOM 1080 N N . GLY A 1 138 ? 2.752 0.077 -7.464 1.00 94.56 138 GLY A N 1
ATOM 1081 C CA . GLY A 1 138 ? 3.539 -0.074 -8.688 1.00 94.56 138 GLY A CA 1
ATOM 1082 C C . GLY A 1 138 ? 4.807 0.782 -8.669 1.00 94.56 138 GLY A C 1
ATOM 1083 O O . GLY A 1 138 ? 5.863 0.340 -9.111 1.00 94.56 138 GLY A O 1
ATOM 1084 N N . SER A 1 139 ? 4.751 1.963 -8.046 1.00 93.31 139 SER A N 1
ATOM 1085 C CA . SER A 1 139 ? 5.919 2.821 -7.815 1.00 93.31 139 SER A CA 1
ATOM 1086 C C . SER A 1 139 ? 6.968 2.168 -6.908 1.00 93.31 139 SER A C 1
ATOM 1088 O O . SER A 1 139 ? 8.159 2.233 -7.210 1.00 93.31 139 SER A O 1
ATOM 1090 N N . SER A 1 140 ? 6.550 1.488 -5.834 1.00 93.06 140 SER A N 1
ATOM 1091 C CA . SER A 1 140 ? 7.453 0.737 -4.953 1.00 93.06 140 SER A CA 1
ATOM 1092 C C . SER A 1 140 ? 8.077 -0.453 -5.677 1.00 93.06 140 SER A C 1
ATOM 1094 O O . SER A 1 140 ? 9.276 -0.686 -5.544 1.00 93.06 140 SER A O 1
ATOM 1096 N N . LEU A 1 141 ? 7.294 -1.172 -6.488 1.00 94.31 141 LEU A N 1
ATOM 1097 C CA . LEU A 1 141 ? 7.796 -2.276 -7.310 1.00 94.31 141 LEU A CA 1
ATOM 1098 C C . LEU A 1 141 ? 8.788 -1.785 -8.376 1.00 94.31 141 LEU A C 1
ATOM 1100 O O .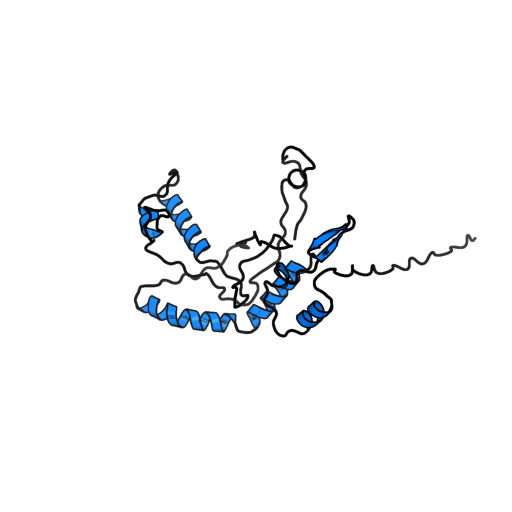 LEU A 1 141 ? 9.846 -2.390 -8.541 1.00 94.31 141 LEU A O 1
ATOM 1104 N N . LYS A 1 142 ? 8.497 -0.657 -9.038 1.00 95.81 142 LYS A N 1
ATOM 1105 C CA . LYS A 1 142 ? 9.402 -0.007 -9.998 1.00 95.81 142 LYS A CA 1
ATOM 1106 C C . LYS A 1 142 ? 10.706 0.417 -9.329 1.00 95.81 142 LYS A C 1
ATOM 1108 O O . LYS A 1 142 ? 11.777 0.143 -9.856 1.00 95.81 142 LYS A O 1
ATOM 1113 N N . GLY A 1 143 ? 10.627 1.039 -8.152 1.00 94.31 143 GLY A N 1
ATOM 1114 C CA . GLY A 1 143 ? 11.798 1.436 -7.368 1.00 94.31 143 GLY A CA 1
ATOM 1115 C C . GLY A 1 143 ? 12.650 0.244 -6.927 1.00 94.31 143 GLY A C 1
ATOM 1116 O O . GLY A 1 143 ? 13.875 0.293 -7.043 1.00 94.31 143 GLY A O 1
ATOM 1117 N N . LEU A 1 144 ? 12.012 -0.848 -6.490 1.00 93.81 144 LEU A N 1
ATOM 1118 C CA . LEU A 1 144 ? 12.692 -2.094 -6.134 1.00 93.81 144 LEU A CA 1
ATOM 1119 C C . LEU A 1 144 ? 13.422 -2.696 -7.340 1.00 93.81 144 LEU A C 1
ATOM 1121 O O . LEU A 1 144 ? 14.606 -3.006 -7.233 1.00 93.81 144 LEU A O 1
ATOM 1125 N N . ALA A 1 145 ? 12.745 -2.813 -8.486 1.00 95.50 145 ALA A N 1
ATOM 1126 C CA . ALA A 1 145 ? 13.333 -3.341 -9.714 1.00 95.50 145 ALA A CA 1
ATOM 1127 C C . ALA A 1 145 ? 14.494 -2.466 -10.216 1.00 95.50 145 ALA A C 1
ATOM 1129 O O . ALA A 1 145 ? 15.564 -2.987 -10.519 1.00 95.50 145 ALA A O 1
ATOM 1130 N N . ARG A 1 146 ? 14.323 -1.136 -10.211 1.00 95.94 146 ARG A N 1
ATOM 1131 C CA . ARG A 1 146 ? 15.375 -0.167 -10.560 1.00 95.94 146 ARG A CA 1
ATOM 1132 C C . ARG A 1 146 ? 16.602 -0.322 -9.665 1.00 95.94 146 ARG A C 1
ATOM 1134 O O . ARG A 1 146 ? 17.725 -0.351 -10.152 1.00 95.94 146 ARG A O 1
ATOM 1141 N N . SER A 1 147 ? 16.392 -0.429 -8.353 1.00 94.81 147 SER A N 1
ATOM 1142 C CA . SER A 1 147 ? 17.475 -0.584 -7.376 1.00 94.81 147 SER A CA 1
ATOM 1143 C C . SER A 1 147 ? 18.181 -1.939 -7.476 1.00 94.81 147 SER A C 1
ATOM 1145 O O . SER A 1 147 ? 19.384 -2.013 -7.227 1.00 94.81 147 SER A O 1
ATOM 1147 N N . ALA A 1 148 ? 17.450 -3.007 -7.806 1.00 95.56 148 ALA A N 1
ATOM 1148 C CA . ALA A 1 148 ? 18.032 -4.323 -8.046 1.00 95.56 148 ALA A CA 1
ATOM 1149 C C . ALA A 1 148 ? 18.911 -4.307 -9.305 1.00 95.56 148 ALA A C 1
ATOM 1151 O O . ALA A 1 148 ? 20.087 -4.635 -9.219 1.00 95.56 148 ALA A O 1
ATOM 1152 N N . MET A 1 149 ? 18.384 -3.805 -10.429 1.00 96.75 149 MET A N 1
ATOM 1153 C CA . MET A 1 149 ? 19.146 -3.698 -11.676 1.00 96.75 149 MET A CA 1
ATOM 1154 C C . MET A 1 149 ? 20.392 -2.824 -11.517 1.00 96.75 149 MET A C 1
ATOM 1156 O O . MET A 1 149 ? 21.459 -3.203 -11.981 1.00 96.75 149 MET A O 1
ATOM 1160 N N . TRP A 1 150 ? 20.291 -1.681 -10.829 1.00 95.56 150 TRP A N 1
ATOM 1161 C CA . TRP A 1 150 ? 21.463 -0.847 -10.551 1.00 95.56 150 TRP A CA 1
ATOM 1162 C C . TRP A 1 150 ? 22.533 -1.636 -9.792 1.00 95.56 150 TRP A C 1
ATOM 1164 O O . TRP A 1 150 ? 23.683 -1.660 -10.219 1.00 95.56 150 TRP A O 1
ATOM 1174 N N . ARG A 1 151 ? 22.167 -2.350 -8.722 1.00 95.00 151 ARG A N 1
ATOM 1175 C CA . ARG A 1 151 ? 23.127 -3.173 -7.972 1.00 95.00 151 ARG A CA 1
ATOM 1176 C C . ARG A 1 151 ? 23.795 -4.252 -8.822 1.00 95.00 151 ARG A C 1
ATOM 1178 O O . ARG A 1 151 ? 24.976 -4.504 -8.612 1.00 95.00 151 ARG A O 1
ATOM 1185 N N . ASP A 1 152 ? 23.070 -4.849 -9.761 1.00 95.94 152 ASP A N 1
ATOM 1186 C CA . ASP A 1 152 ? 23.611 -5.893 -10.635 1.00 95.94 152 ASP A CA 1
ATOM 1187 C C . ASP A 1 152 ? 24.538 -5.321 -11.720 1.00 95.94 152 ASP A C 1
ATOM 1189 O O . ASP A 1 152 ? 25.571 -5.914 -12.024 1.00 95.94 152 ASP A O 1
ATOM 1193 N N . VAL A 1 153 ? 24.190 -4.161 -12.287 1.00 95.31 153 VAL A N 1
ATOM 1194 C CA . VAL A 1 153 ? 24.943 -3.524 -13.382 1.00 95.31 153 VAL A CA 1
ATOM 1195 C C . VAL A 1 153 ? 26.168 -2.766 -12.864 1.00 95.31 153 VAL A C 1
ATOM 1197 O O . VAL A 1 153 ? 27.257 -2.894 -13.418 1.00 95.31 153 VAL A O 1
ATOM 1200 N N . ALA A 1 154 ? 26.010 -1.972 -11.803 1.00 94.06 154 ALA A N 1
ATOM 1201 C CA . ALA A 1 154 ? 27.061 -1.099 -11.287 1.00 94.06 154 ALA A CA 1
ATOM 1202 C C . ALA A 1 154 ? 26.953 -0.912 -9.759 1.00 94.06 154 ALA A C 1
ATOM 1204 O O . ALA A 1 154 ? 26.543 0.153 -9.283 1.00 94.06 154 ALA A O 1
ATOM 1205 N N . PRO A 1 155 ? 27.361 -1.913 -8.956 1.00 92.06 155 PRO A N 1
ATOM 1206 C CA . PRO A 1 155 ? 27.183 -1.900 -7.500 1.00 92.06 155 PRO A CA 1
ATOM 1207 C C . PRO A 1 155 ? 27.935 -0.776 -6.776 1.00 92.06 155 PRO A C 1
ATOM 1209 O O . PRO A 1 155 ? 27.565 -0.423 -5.662 1.00 92.06 155 PRO A O 1
ATOM 1212 N N . GLN A 1 156 ? 28.995 -0.235 -7.386 1.00 92.94 156 GLN A N 1
ATOM 1213 C CA . GLN A 1 156 ? 29.838 0.818 -6.803 1.00 92.94 156 GLN A CA 1
ATOM 1214 C C . GLN A 1 156 ? 29.549 2.211 -7.376 1.00 92.94 156 GLN A C 1
ATOM 1216 O O . GLN A 1 156 ? 30.225 3.171 -7.013 1.00 92.94 156 GLN A O 1
ATOM 1221 N N . SER A 1 157 ? 28.586 2.333 -8.296 1.00 91.88 157 SER A N 1
ATOM 1222 C CA . SER A 1 157 ? 28.263 3.626 -8.895 1.00 91.88 157 SER A CA 1
ATOM 1223 C C . SER A 1 157 ? 27.427 4.472 -7.941 1.00 91.88 157 SER A C 1
ATOM 1225 O O . SER A 1 157 ? 26.417 4.002 -7.416 1.00 91.88 157 SER A O 1
ATOM 1227 N N . THR A 1 158 ? 27.821 5.731 -7.759 1.00 89.50 158 THR A N 1
ATOM 1228 C CA . THR A 1 158 ? 27.042 6.750 -7.039 1.00 89.50 158 THR A CA 1
ATOM 1229 C C . THR A 1 158 ? 25.815 7.207 -7.818 1.00 89.50 158 THR A C 1
ATOM 1231 O O . THR A 1 158 ? 24.791 7.515 -7.210 1.00 89.50 158 THR A O 1
ATOM 1234 N N . ASP A 1 159 ? 25.901 7.195 -9.147 1.00 90.31 159 ASP A N 1
ATOM 1235 C CA . ASP A 1 159 ? 24.841 7.632 -10.052 1.00 90.31 159 ASP A CA 1
ATOM 1236 C C . ASP A 1 159 ? 24.227 6.444 -10.807 1.00 90.31 159 ASP A C 1
ATOM 1238 O O . ASP A 1 159 ? 24.902 5.429 -11.027 1.00 90.31 159 ASP A O 1
ATOM 1242 N N . PRO A 1 160 ? 22.938 6.519 -11.180 1.00 88.56 160 PRO A N 1
ATOM 1243 C CA . PRO A 1 160 ? 22.280 5.434 -11.891 1.00 88.56 160 PRO A CA 1
ATOM 1244 C C . PRO A 1 160 ? 22.914 5.243 -13.282 1.00 88.56 160 PRO A C 1
ATOM 1246 O O . PRO A 1 160 ? 22.992 6.219 -14.025 1.00 88.56 160 PRO A O 1
ATOM 1249 N N . PRO A 1 161 ? 23.319 4.015 -13.659 1.00 93.06 161 PRO A N 1
ATOM 1250 C CA . PRO A 1 161 ? 23.869 3.725 -14.985 1.00 93.06 161 PRO A CA 1
ATOM 1251 C C . PRO A 1 161 ? 22.901 4.057 -16.122 1.00 93.06 161 PRO A C 1
ATOM 1253 O O . PRO A 1 161 ? 21.678 3.999 -15.936 1.00 93.06 161 PRO A O 1
ATOM 1256 N N . ASP A 1 162 ? 23.442 4.324 -17.310 1.00 93.81 162 ASP A N 1
ATOM 1257 C CA . ASP A 1 162 ? 22.659 4.649 -18.506 1.00 93.81 162 ASP A CA 1
ATOM 1258 C C . ASP A 1 162 ? 21.635 3.551 -18.819 1.00 93.81 162 ASP A C 1
ATOM 1260 O O . ASP A 1 162 ? 20.463 3.854 -19.018 1.00 93.81 162 ASP A O 1
ATOM 1264 N N . GLU A 1 163 ? 22.008 2.273 -18.709 1.00 94.81 163 GLU A N 1
ATOM 1265 C CA . GLU A 1 163 ? 21.113 1.133 -18.948 1.00 94.81 163 GLU A CA 1
ATOM 1266 C C . GLU A 1 163 ? 19.920 1.115 -17.977 1.00 94.81 163 GLU A 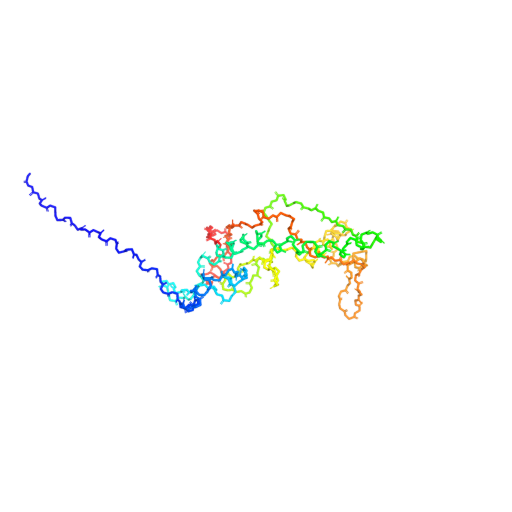C 1
ATOM 1268 O O . GLU A 1 163 ? 18.803 0.724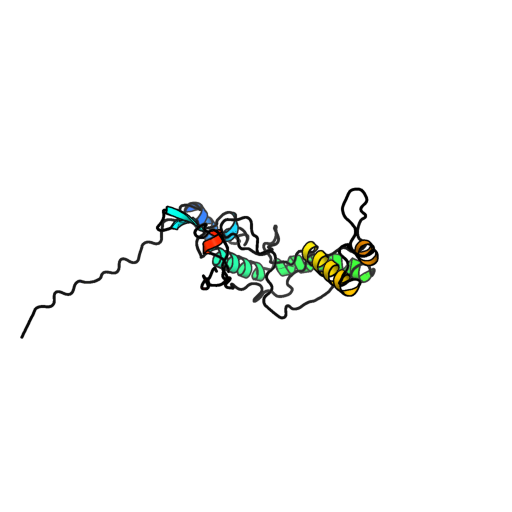 -18.324 1.00 94.81 163 GLU A O 1
ATOM 1273 N N . VAL A 1 164 ? 20.136 1.553 -16.732 1.00 96.31 164 VAL A N 1
ATOM 1274 C CA . VAL A 1 164 ? 19.074 1.653 -15.723 1.00 96.31 164 VAL A CA 1
ATOM 1275 C C . VAL A 1 164 ? 18.167 2.840 -16.032 1.00 96.31 164 VAL A C 1
ATOM 1277 O O . VAL A 1 164 ? 16.943 2.728 -15.936 1.00 96.31 164 VAL A O 1
ATOM 1280 N N . THR A 1 165 ? 18.738 3.995 -16.376 1.00 95.31 165 THR A N 1
ATOM 1281 C CA . THR A 1 165 ? 17.941 5.192 -16.679 1.00 95.31 165 THR A CA 1
ATOM 1282 C C . THR A 1 165 ? 17.204 5.081 -18.010 1.00 95.31 165 THR A C 1
ATOM 1284 O O . THR A 1 165 ? 16.104 5.613 -18.118 1.00 95.31 165 THR A O 1
ATOM 1287 N N . GLU A 1 166 ? 17.717 4.336 -18.986 1.00 95.81 166 GLU A N 1
ATOM 1288 C CA . GLU A 1 166 ? 17.022 4.017 -20.233 1.00 95.81 166 GLU A CA 1
ATOM 1289 C C . GLU A 1 166 ? 15.703 3.288 -19.942 1.00 95.81 166 GLU A C 1
ATOM 1291 O O . GLU A 1 166 ? 14.633 3.725 -20.361 1.00 95.81 166 GLU A O 1
ATOM 1296 N N . ILE A 1 167 ? 15.744 2.228 -19.132 1.00 96.75 167 ILE A N 1
ATOM 1297 C CA . ILE A 1 167 ? 14.551 1.435 -18.811 1.00 96.75 167 ILE A CA 1
ATOM 1298 C C . ILE A 1 167 ? 13.598 2.202 -17.886 1.00 96.75 167 ILE A C 1
ATOM 1300 O O . ILE A 1 167 ? 12.387 2.249 -18.121 1.00 96.75 167 ILE A O 1
ATOM 1304 N N . PHE A 1 168 ? 14.110 2.789 -16.803 1.00 96.81 168 PHE A N 1
ATOM 1305 C CA . PHE A 1 168 ? 13.266 3.327 -15.730 1.00 96.81 168 PHE A CA 1
ATOM 1306 C C . PHE A 1 168 ? 12.956 4.821 -15.854 1.00 96.81 168 PHE A C 1
ATOM 1308 O O . PHE A 1 168 ? 12.008 5.283 -15.207 1.00 96.81 168 PHE A O 1
ATOM 1315 N N . GLY A 1 169 ? 13.691 5.535 -16.703 1.00 95.44 169 GLY A N 1
ATOM 1316 C CA . GLY A 1 169 ? 13.656 6.983 -16.855 1.00 95.44 169 GLY A CA 1
ATOM 1317 C C . GLY A 1 169 ? 14.607 7.707 -15.901 1.00 95.44 169 GLY A C 1
ATOM 1318 O O . GLY A 1 169 ? 15.134 7.135 -14.935 1.00 95.44 169 GLY A O 1
ATOM 1319 N N . LEU A 1 170 ? 14.771 9.002 -16.157 1.00 93.81 170 LEU A N 1
ATOM 1320 C CA . LEU A 1 170 ? 15.513 9.942 -15.321 1.00 93.81 170 LEU A CA 1
ATOM 1321 C C . LEU A 1 170 ? 14.625 11.155 -15.024 1.00 93.81 170 LEU A C 1
ATOM 1323 O O . LEU A 1 170 ? 13.970 11.678 -15.919 1.00 93.81 170 LEU A O 1
ATOM 1327 N N . GLY A 1 171 ? 14.564 11.576 -13.760 1.00 89.12 171 GLY A N 1
ATOM 1328 C CA . GLY A 1 171 ? 13.810 12.767 -13.358 1.00 89.12 171 GLY A CA 1
ATOM 1329 C C . GLY A 1 171 ? 14.598 14.064 -13.572 1.00 89.12 171 GLY A C 1
ATOM 1330 O O . GLY A 1 171 ? 15.813 14.031 -13.737 1.00 89.12 171 GLY A O 1
ATOM 1331 N N . GLY A 1 172 ? 13.908 15.203 -13.495 1.00 88.44 172 GLY A N 1
ATOM 1332 C CA . GLY A 1 172 ? 14.495 16.539 -13.662 1.00 88.44 172 GLY A CA 1
ATOM 1333 C C . GLY A 1 172 ? 14.210 17.155 -15.033 1.00 88.44 172 GLY A C 1
ATOM 1334 O O . GLY A 1 172 ? 13.629 16.510 -15.903 1.00 88.44 172 GLY A O 1
ATOM 1335 N N . ASP A 1 173 ? 14.617 18.412 -15.212 1.00 87.12 173 ASP A N 1
ATOM 1336 C CA . ASP A 1 173 ? 14.289 19.218 -16.401 1.00 87.12 173 ASP A CA 1
ATOM 1337 C C . ASP A 1 173 ? 14.897 18.663 -17.698 1.00 87.12 173 ASP A C 1
ATOM 1339 O O . ASP A 1 173 ? 14.333 18.831 -18.776 1.00 87.12 173 ASP A O 1
ATOM 1343 N N . SER A 1 174 ? 16.030 17.967 -17.590 1.00 85.69 174 SER A N 1
ATOM 1344 C CA . SER A 1 174 ? 16.695 17.256 -18.689 1.00 85.69 174 SER A CA 1
ATOM 1345 C C . SER A 1 174 ? 16.431 15.744 -18.672 1.00 85.69 174 SER A C 1
ATOM 1347 O O . SER A 1 174 ? 17.189 14.981 -19.266 1.00 85.69 174 SER A O 1
ATOM 1349 N N . GLY A 1 175 ? 15.420 15.301 -17.924 1.00 90.44 175 GLY A N 1
ATOM 1350 C CA . GLY A 1 175 ? 15.055 13.898 -17.780 1.00 90.44 175 GLY A CA 1
ATOM 1351 C C . GLY A 1 175 ? 14.252 13.345 -18.959 1.00 90.44 175 GLY A C 1
ATOM 1352 O O . GLY A 1 175 ? 13.817 14.070 -19.855 1.00 90.44 175 GLY A O 1
ATOM 1353 N N . HIS A 1 176 ? 13.998 12.040 -18.930 1.00 94.00 176 HIS A N 1
ATOM 1354 C CA . HIS A 1 176 ? 13.189 11.335 -19.924 1.00 94.00 176 HIS A CA 1
ATOM 1355 C C . HIS A 1 176 ? 12.310 10.272 -19.267 1.00 94.00 176 HIS A C 1
ATOM 1357 O O . HIS A 1 176 ? 12.603 9.759 -18.182 1.00 94.00 176 HIS A O 1
ATOM 1363 N N . ILE A 1 177 ? 11.206 9.939 -19.937 1.00 95.06 177 ILE A N 1
ATOM 1364 C CA . ILE A 1 177 ? 10.282 8.899 -19.479 1.00 95.06 177 ILE A CA 1
ATOM 1365 C C . ILE A 1 177 ? 10.937 7.518 -19.565 1.00 95.06 177 ILE A C 1
ATOM 1367 O O . ILE A 1 177 ? 11.703 7.239 -20.482 1.00 95.06 177 ILE A O 1
ATOM 1371 N N . GLY A 1 178 ? 10.614 6.642 -18.616 1.00 95.25 178 GLY A N 1
ATOM 1372 C CA . GLY A 1 178 ? 11.026 5.242 -18.696 1.00 95.25 178 GLY A CA 1
ATOM 1373 C C . GLY A 1 178 ? 10.246 4.475 -19.761 1.00 95.25 178 GLY A C 1
ATOM 1374 O O . GLY A 1 178 ? 9.123 4.837 -20.104 1.00 95.25 178 GLY A O 1
ATOM 1375 N N . LEU A 1 179 ? 10.826 3.372 -20.223 1.00 96.44 179 LEU A N 1
ATOM 1376 C CA . LEU A 1 179 ? 10.247 2.482 -21.232 1.00 96.44 179 LEU A CA 1
ATOM 1377 C C . LEU A 1 179 ? 9.285 1.439 -20.646 1.00 96.44 179 LEU A C 1
ATOM 1379 O O . LEU A 1 179 ? 8.616 0.728 -21.393 1.00 96.44 179 LEU A O 1
ATOM 1383 N N . VAL A 1 180 ? 9.229 1.317 -19.314 1.00 95.62 180 VAL A N 1
ATOM 1384 C CA . VAL A 1 180 ? 8.404 0.320 -18.622 1.00 95.62 180 VAL A CA 1
ATOM 1385 C C . VAL A 1 180 ? 7.486 0.930 -17.564 1.00 95.62 180 VAL A C 1
ATOM 1387 O O . VAL A 1 180 ? 7.897 1.724 -16.701 1.00 95.62 180 VAL A O 1
ATOM 1390 N N . ASP A 1 181 ? 6.242 0.460 -17.594 1.00 95.25 181 ASP A N 1
ATOM 1391 C CA . ASP A 1 181 ? 5.221 0.733 -16.593 1.00 95.25 181 ASP A CA 1
ATOM 1392 C C . ASP A 1 181 ? 5.081 -0.434 -15.616 1.00 95.25 181 ASP A C 1
ATOM 1394 O O . ASP A 1 181 ? 5.068 -1.607 -15.991 1.00 95.25 181 ASP A O 1
ATOM 1398 N N . PHE A 1 182 ? 4.941 -0.096 -14.336 1.00 96.44 182 PHE A N 1
ATOM 1399 C CA . PHE A 1 182 ? 4.698 -1.056 -13.266 1.00 96.44 182 PHE A CA 1
ATOM 1400 C C . PHE A 1 182 ? 3.299 -0.839 -12.716 1.00 96.44 182 PHE A C 1
ATOM 1402 O O . PHE A 1 182 ? 3.001 0.190 -12.112 1.00 96.44 182 PHE A O 1
ATOM 1409 N N . LEU A 1 183 ? 2.446 -1.839 -12.906 1.00 95.19 183 LEU A N 1
ATOM 1410 C CA . LEU A 1 183 ? 1.125 -1.870 -12.294 1.00 95.19 183 LEU A CA 1
ATOM 1411 C C . LEU A 1 183 ? 1.225 -2.317 -10.835 1.00 95.19 183 LEU A C 1
ATOM 1413 O O . LEU A 1 183 ? 2.123 -3.074 -10.466 1.00 95.19 183 LEU A O 1
ATOM 1417 N N . ASP A 1 184 ? 0.246 -1.914 -10.029 1.00 93.88 184 ASP A N 1
ATOM 1418 C CA . ASP A 1 184 ? 0.134 -2.336 -8.634 1.00 93.88 184 ASP A CA 1
ATOM 1419 C C . ASP A 1 184 ? 0.138 -3.866 -8.491 1.00 93.88 184 ASP A C 1
ATOM 1421 O O . ASP A 1 184 ? -0.497 -4.595 -9.262 1.00 93.88 184 ASP A O 1
ATOM 1425 N N . GLY A 1 185 ? 0.823 -4.379 -7.476 1.00 91.88 185 GLY A N 1
ATOM 1426 C CA . GLY A 1 185 ? 0.703 -5.768 -7.047 1.00 91.88 185 GLY A CA 1
ATOM 1427 C C . GLY A 1 185 ? -0.575 -5.941 -6.235 1.00 91.88 185 GLY A C 1
ATOM 1428 O O . GLY A 1 185 ? -0.802 -5.207 -5.280 1.00 91.88 185 GLY A O 1
ATOM 1429 N N . ILE A 1 186 ? -1.418 -6.904 -6.599 1.00 90.50 186 ILE A N 1
ATOM 1430 C CA . ILE A 1 186 ? -2.675 -7.164 -5.886 1.00 90.50 186 ILE A CA 1
ATOM 1431 C C . ILE A 1 186 ? -2.680 -8.582 -5.322 1.00 90.50 186 ILE A C 1
ATOM 1433 O O . ILE A 1 186 ? -2.141 -9.489 -5.964 1.00 90.50 186 ILE A O 1
ATOM 1437 N N . PRO A 1 187 ? -3.276 -8.791 -4.138 1.00 89.12 187 PRO A N 1
ATOM 1438 C CA . PRO A 1 187 ? -3.387 -10.116 -3.557 1.00 89.12 187 PRO A CA 1
ATOM 1439 C C . PRO A 1 187 ? -4.272 -10.999 -4.441 1.00 89.12 187 PRO A C 1
ATOM 1441 O O . PRO A 1 187 ? -5.326 -10.573 -4.909 1.00 89.12 187 PRO A O 1
ATOM 1444 N N . LEU A 1 188 ? -3.833 -12.239 -4.662 1.00 88.00 188 LEU A N 1
ATOM 1445 C CA . LEU A 1 188 ? -4.631 -13.266 -5.343 1.00 88.00 188 LEU A CA 1
ATOM 1446 C C . LEU A 1 188 ? -5.439 -14.122 -4.356 1.00 88.00 188 LEU A C 1
ATOM 1448 O O . LEU A 1 188 ? -6.439 -14.721 -4.738 1.00 88.00 188 LEU A O 1
ATOM 1452 N N . GLY A 1 189 ? -4.996 -14.190 -3.098 1.00 82.12 189 GLY A N 1
ATOM 1453 C CA . GLY A 1 189 ? -5.705 -14.862 -2.012 1.00 82.12 189 GLY A CA 1
ATOM 1454 C C . GLY A 1 189 ? -6.628 -13.915 -1.247 1.00 82.12 189 GLY A C 1
ATOM 1455 O O . GLY A 1 189 ? -6.511 -12.694 -1.342 1.00 82.12 189 GLY A O 1
ATOM 1456 N N . THR A 1 190 ? -7.528 -14.490 -0.452 1.00 79.88 190 THR A N 1
ATOM 1457 C CA . THR A 1 190 ? -8.468 -13.747 0.406 1.00 79.88 190 THR A CA 1
ATOM 1458 C C . THR A 1 190 ? -8.241 -13.986 1.900 1.00 79.88 190 THR A C 1
ATOM 1460 O O . THR A 1 190 ? -8.738 -13.222 2.727 1.00 79.88 190 THR A O 1
ATOM 1463 N N . SER A 1 191 ? -7.467 -15.010 2.266 1.00 78.88 191 SER A N 1
ATOM 1464 C CA . SER A 1 191 ? -7.112 -15.345 3.647 1.00 78.88 191 SER A CA 1
ATOM 1465 C C . SER A 1 191 ? -5.688 -14.906 3.987 1.00 78.88 191 SER A C 1
ATOM 1467 O O . SER A 1 191 ? -4.816 -14.894 3.122 1.00 78.88 191 SER A O 1
ATOM 1469 N N . GLU A 1 192 ? -5.461 -14.568 5.260 1.00 79.94 192 GLU A N 1
ATOM 1470 C CA . GLU A 1 192 ? -4.124 -14.322 5.836 1.00 79.94 192 GLU A CA 1
ATOM 1471 C C . GLU A 1 192 ? -3.286 -13.246 5.117 1.00 79.94 192 GLU A C 1
ATOM 1473 O O . GLU A 1 192 ? -2.060 -13.304 5.095 1.00 79.94 192 GLU A O 1
ATOM 1478 N N . ILE A 1 193 ? -3.944 -12.231 4.543 1.00 86.56 193 ILE A N 1
ATOM 1479 C CA . ILE A 1 193 ? -3.260 -11.151 3.811 1.00 86.56 193 ILE A CA 1
ATOM 1480 C C . ILE A 1 193 ? -2.473 -10.224 4.736 1.00 86.56 193 ILE A C 1
ATOM 1482 O O . ILE A 1 193 ? -1.380 -9.791 4.382 1.00 86.56 193 ILE A O 1
ATOM 1486 N N . LEU A 1 194 ? -3.023 -9.912 5.910 1.00 89.44 194 LEU A N 1
ATOM 1487 C CA . LEU A 1 194 ? -2.378 -9.075 6.916 1.00 89.44 194 LEU A CA 1
ATOM 1488 C C . LEU A 1 194 ? -2.360 -9.796 8.260 1.00 89.44 194 LEU A C 1
ATOM 1490 O O . LEU A 1 194 ? -3.299 -10.507 8.617 1.00 89.44 194 LEU A O 1
ATOM 1494 N N . THR A 1 195 ? -1.298 -9.554 9.018 1.00 88.25 195 THR A N 1
ATOM 1495 C CA . THR A 1 195 ? -1.148 -9.963 10.414 1.00 88.25 195 THR A CA 1
ATOM 1496 C C . THR A 1 195 ? -0.583 -8.791 11.200 1.00 88.25 195 THR A C 1
ATOM 1498 O O . THR A 1 195 ? 0.153 -7.975 10.647 1.00 88.25 195 THR A O 1
ATOM 1501 N N . LEU A 1 196 ? -0.916 -8.715 12.487 1.00 88.94 196 LEU A N 1
ATOM 1502 C CA . LEU A 1 196 ? -0.215 -7.812 13.394 1.00 88.94 196 LEU A CA 1
ATOM 1503 C C . LEU A 1 196 ? 1.183 -8.357 13.671 1.00 88.94 196 LEU A C 1
ATOM 1505 O O . LEU A 1 196 ? 1.372 -9.575 13.762 1.00 88.94 196 LEU A O 1
ATOM 1509 N N . ASP A 1 197 ? 2.129 -7.440 13.812 1.00 88.12 197 ASP A N 1
ATOM 1510 C CA . ASP A 1 197 ? 3.497 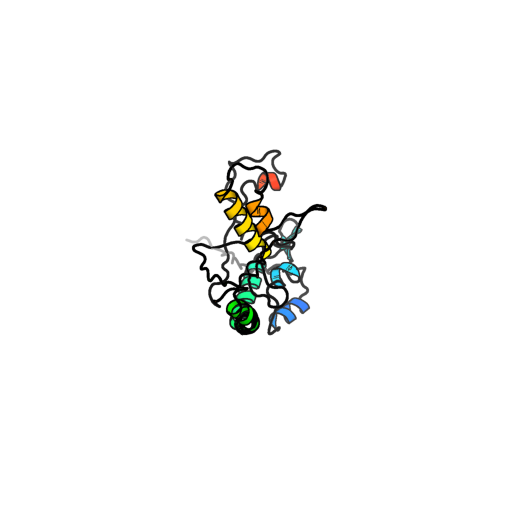-7.722 14.223 1.00 88.12 197 ASP A CA 1
ATOM 1511 C C . ASP A 1 197 ? 3.937 -6.703 15.280 1.00 88.12 197 ASP A C 1
ATOM 1513 O O . ASP A 1 197 ? 3.223 -5.739 15.544 1.00 88.12 197 ASP A O 1
ATOM 1517 N N . VAL A 1 198 ? 5.083 -6.940 15.912 1.00 86.38 198 VAL A N 1
ATOM 1518 C CA . VAL A 1 198 ? 5.628 -6.070 16.962 1.00 86.38 198 VAL A CA 1
ATOM 1519 C C . VAL A 1 198 ? 6.910 -5.415 16.468 1.00 86.38 198 VAL A C 1
ATOM 1521 O O . VAL A 1 198 ? 7.800 -6.084 15.948 1.00 86.38 198 VAL A O 1
ATOM 1524 N N . MET A 1 199 ? 7.037 -4.110 16.694 1.00 80.81 199 MET A N 1
ATOM 1525 C CA . MET A 1 199 ? 8.257 -3.348 16.442 1.00 80.81 199 MET A CA 1
ATOM 1526 C C . MET A 1 199 ? 8.790 -2.766 17.750 1.00 80.81 199 MET A C 1
ATOM 1528 O O . MET A 1 199 ? 8.027 -2.369 18.621 1.00 80.81 199 MET A O 1
ATOM 1532 N N . THR A 1 200 ? 10.108 -2.686 17.907 1.00 77.81 200 THR A N 1
ATOM 1533 C CA . THR A 1 200 ? 10.743 -2.047 19.071 1.00 77.81 200 THR A CA 1
ATOM 1534 C C . THR A 1 200 ? 11.614 -0.895 18.598 1.00 77.81 200 THR A C 1
ATOM 1536 O O . THR A 1 200 ? 12.499 -1.096 17.767 1.00 77.81 200 THR A O 1
ATOM 1539 N N . THR A 1 201 ? 11.391 0.309 19.126 1.00 74.06 201 THR A N 1
ATOM 1540 C CA . THR A 1 201 ? 12.233 1.475 18.824 1.00 74.06 201 THR A CA 1
ATOM 1541 C C . THR A 1 201 ? 13.600 1.317 19.482 1.00 74.06 201 THR A C 1
ATOM 1543 O O . THR A 1 201 ? 13.667 1.141 20.698 1.00 74.06 201 THR A O 1
ATOM 1546 N N . HIS A 1 202 ? 14.676 1.413 18.702 1.00 69.62 202 HIS A N 1
ATOM 1547 C CA . HIS A 1 202 ? 16.031 1.184 19.208 1.00 69.62 202 HIS A CA 1
ATOM 1548 C C . HIS A 1 202 ? 16.541 2.297 20.147 1.00 69.62 202 HIS A C 1
ATOM 1550 O O . HIS A 1 202 ? 17.265 1.998 21.090 1.00 69.62 202 HIS A O 1
ATOM 1556 N N . HIS A 1 203 ? 16.115 3.554 19.945 1.00 74.00 203 HIS A N 1
ATOM 1557 C CA . HIS A 1 203 ? 16.553 4.722 20.733 1.00 74.00 203 HIS A CA 1
ATOM 1558 C C . HIS A 1 203 ? 15.368 5.521 21.296 1.00 74.00 203 HIS A C 1
ATOM 1560 O O . HIS A 1 203 ? 15.188 6.708 21.008 1.00 74.00 203 HIS A O 1
ATOM 1566 N N . ALA A 1 204 ? 14.508 4.858 22.068 1.00 76.69 204 ALA A N 1
ATOM 1567 C CA . ALA A 1 204 ? 13.288 5.457 22.603 1.00 76.69 204 ALA A CA 1
ATOM 1568 C C . ALA A 1 204 ? 13.577 6.694 23.469 1.00 76.69 204 ALA A C 1
ATOM 1570 O O . ALA A 1 204 ? 12.871 7.699 23.370 1.00 76.69 204 ALA A O 1
ATOM 1571 N N . LYS A 1 205 ? 14.617 6.646 24.313 1.00 77.50 205 LYS A N 1
ATOM 1572 C CA . LYS A 1 205 ? 14.944 7.760 25.219 1.00 77.50 205 LYS A CA 1
ATOM 1573 C C . LYS A 1 205 ? 15.482 8.972 24.468 1.00 77.50 205 LYS A C 1
ATOM 1575 O O . LYS A 1 205 ? 15.188 10.094 24.875 1.00 77.50 205 LYS A O 1
ATOM 1580 N N . TYR A 1 206 ? 16.231 8.749 23.390 1.00 77.88 206 TYR A N 1
ATOM 1581 C CA . TYR A 1 206 ? 16.730 9.823 22.535 1.00 77.88 206 TYR A CA 1
ATOM 1582 C C . TYR A 1 206 ? 15.581 10.547 21.828 1.00 77.88 206 TYR A C 1
ATOM 1584 O O . TYR A 1 206 ? 15.456 11.762 21.958 1.00 77.88 206 TYR A O 1
ATOM 1592 N N . TYR A 1 207 ? 14.678 9.809 21.171 1.00 74.62 207 TYR A N 1
ATOM 1593 C CA . TYR A 1 207 ? 13.515 10.414 20.507 1.00 74.62 207 TYR A CA 1
ATOM 1594 C C . TYR A 1 207 ? 12.548 11.094 21.483 1.00 74.62 207 TYR A C 1
ATOM 1596 O O . TYR A 1 207 ? 11.887 12.062 21.119 1.00 74.62 207 TYR A O 1
ATOM 1604 N N . ALA A 1 208 ? 12.493 10.635 22.735 1.00 77.50 208 ALA A N 1
ATOM 1605 C CA . ALA A 1 208 ? 11.730 11.287 23.796 1.00 77.50 208 ALA A CA 1
ATOM 1606 C C . ALA A 1 208 ? 12.418 12.538 24.386 1.00 77.50 208 ALA A C 1
ATOM 1608 O O . ALA A 1 208 ? 11.853 13.164 25.279 1.00 77.50 208 ALA A O 1
ATOM 1609 N N . GLY A 1 209 ? 13.633 12.888 23.945 1.00 79.12 209 GLY A N 1
ATOM 1610 C CA . GLY A 1 209 ? 14.401 14.022 24.471 1.00 79.12 209 GLY A CA 1
ATOM 1611 C C . GLY A 1 209 ? 14.963 13.808 25.882 1.00 79.12 209 GLY A C 1
ATOM 1612 O O . GLY A 1 209 ? 15.427 14.756 26.510 1.00 79.12 209 GLY A O 1
ATOM 1613 N N . ASN A 1 210 ? 14.938 12.573 26.393 1.00 82.56 210 ASN A N 1
ATOM 1614 C CA . ASN A 1 210 ? 15.414 12.240 27.739 1.00 82.56 210 ASN A CA 1
ATOM 1615 C C . ASN A 1 210 ? 16.942 12.110 27.813 1.00 82.56 210 ASN A C 1
ATOM 1617 O O . ASN A 1 210 ? 17.509 12.172 28.903 1.00 82.56 210 ASN A O 1
ATOM 1621 N N . ILE A 1 211 ? 17.604 11.890 26.673 1.00 82.38 211 ILE A N 1
ATOM 1622 C CA . ILE A 1 211 ? 19.065 11.841 26.553 1.00 82.38 211 ILE A CA 1
ATOM 1623 C C . ILE A 1 211 ? 19.521 12.641 25.324 1.00 82.38 211 ILE A C 1
ATOM 1625 O O . ILE A 1 211 ? 18.822 12.642 24.311 1.00 82.38 211 ILE A O 1
ATOM 1629 N N . PRO A 1 212 ? 20.690 13.303 25.385 1.00 80.81 212 PRO A N 1
ATOM 1630 C CA . PRO A 1 212 ? 21.176 14.156 24.300 1.00 80.81 212 PRO A CA 1
ATOM 1631 C C . PRO A 1 212 ? 21.741 13.379 23.101 1.00 80.81 212 PRO A C 1
ATOM 1633 O O . PRO A 1 212 ? 21.828 13.938 22.012 1.00 80.81 212 PRO A O 1
ATOM 1636 N N . TYR A 1 213 ? 22.111 12.107 23.282 1.00 81.31 213 TYR A N 1
ATOM 1637 C CA . TYR A 1 213 ? 22.701 11.266 22.238 1.00 81.31 213 TYR A CA 1
ATOM 1638 C C . TYR A 1 213 ? 22.077 9.866 22.253 1.00 81.31 213 TYR A C 1
ATOM 1640 O O . TYR A 1 213 ? 21.774 9.361 23.337 1.00 81.31 213 TYR A O 1
ATOM 1648 N N . PRO A 1 214 ? 21.882 9.230 21.084 1.00 77.56 214 PRO A N 1
ATOM 1649 C CA . PRO A 1 214 ? 21.412 7.853 21.016 1.00 77.56 214 PRO A CA 1
ATOM 1650 C C . PRO A 1 214 ? 22.494 6.898 21.539 1.00 77.56 214 PRO A C 1
ATOM 1652 O O . PRO A 1 214 ? 23.675 7.038 21.219 1.00 77.56 214 PRO A O 1
ATOM 1655 N N . HIS A 1 215 ? 22.086 5.924 22.349 1.00 73.25 215 HIS A N 1
ATOM 1656 C CA . HIS A 1 215 ? 22.958 4.877 22.881 1.00 73.25 215 HIS A CA 1
ATOM 1657 C C . HIS A 1 215 ? 22.322 3.497 22.638 1.00 73.25 215 HIS A C 1
ATOM 1659 O O . HIS A 1 215 ? 21.117 3.338 22.824 1.00 73.25 215 HIS A O 1
ATOM 1665 N N . ASP A 1 216 ? 23.128 2.493 22.278 1.00 73.88 216 ASP A N 1
ATOM 1666 C CA . ASP A 1 216 ? 22.668 1.128 21.930 1.00 73.88 216 ASP A CA 1
ATOM 1667 C C . ASP A 1 216 ? 22.253 0.268 23.138 1.00 73.88 216 ASP A C 1
ATOM 1669 O O . ASP A 1 216 ? 21.771 -0.852 22.985 1.00 73.88 216 ASP A O 1
ATOM 1673 N N . CYS A 1 217 ? 22.429 0.771 24.360 1.00 74.62 217 CYS A N 1
ATOM 1674 C CA . CYS A 1 217 ? 22.200 0.016 25.596 1.00 74.62 217 CYS A CA 1
ATOM 1675 C C . CYS A 1 217 ? 20.736 0.052 26.084 1.00 74.62 217 CYS A C 1
ATOM 1677 O O . CYS A 1 217 ? 20.460 -0.297 27.235 1.00 74.62 217 CYS A O 1
ATOM 1679 N N . GLU A 1 218 ? 19.795 0.538 25.269 1.00 70.44 218 GLU A N 1
ATOM 1680 C CA . GLU A 1 218 ? 18.379 0.607 25.633 1.00 70.44 218 GLU A CA 1
ATOM 1681 C C . GLU A 1 218 ? 17.696 -0.767 25.518 1.00 70.44 218 GLU A C 1
ATOM 1683 O O . GLU A 1 218 ? 17.867 -1.498 24.545 1.00 70.44 218 GLU A O 1
ATOM 1688 N N . GLY A 1 219 ? 16.897 -1.127 26.528 1.00 70.25 219 GLY A N 1
ATOM 1689 C CA . GLY A 1 219 ? 16.073 -2.337 26.485 1.00 70.25 219 GLY A CA 1
ATOM 1690 C C . GLY A 1 219 ? 14.902 -2.196 25.500 1.00 70.25 219 GLY A C 1
ATOM 1691 O O . GLY A 1 219 ? 14.403 -1.085 25.305 1.00 70.25 219 GLY A O 1
ATOM 1692 N N . PRO A 1 220 ? 14.422 -3.300 24.900 1.00 69.88 220 PRO A N 1
ATOM 1693 C CA . PRO A 1 220 ? 13.347 -3.248 23.916 1.00 69.88 220 PRO A CA 1
ATOM 1694 C C . PRO A 1 220 ? 12.045 -2.739 24.548 1.00 69.88 220 PRO A C 1
ATOM 1696 O O . PRO A 1 220 ? 11.596 -3.267 25.566 1.00 69.88 220 PRO A O 1
ATOM 1699 N N . ASN A 1 221 ? 11.411 -1.748 23.915 1.00 71.62 221 ASN A N 1
ATOM 1700 C CA . ASN A 1 221 ? 10.070 -1.276 24.263 1.00 71.62 221 ASN A CA 1
ATOM 1701 C C . ASN A 1 221 ? 9.087 -1.638 23.133 1.00 71.62 221 ASN A C 1
ATOM 1703 O O . ASN A 1 221 ? 9.085 -0.957 22.104 1.00 71.62 221 ASN A O 1
ATOM 1707 N N . PRO A 1 222 ? 8.310 -2.729 23.272 1.00 69.44 222 PRO A N 1
ATOM 1708 C CA . PRO A 1 222 ? 7.409 -3.206 22.227 1.00 69.44 222 PRO A CA 1
ATOM 1709 C C . PRO A 1 222 ? 6.308 -2.203 21.876 1.00 69.44 222 PRO A C 1
ATOM 1711 O O . PRO A 1 222 ? 5.561 -1.744 22.741 1.00 69.44 222 PRO A O 1
ATOM 1714 N N . VAL A 1 223 ? 6.164 -1.943 20.583 1.00 64.81 223 VAL A N 1
ATOM 1715 C CA . VAL A 1 223 ? 5.078 -1.191 19.956 1.00 64.81 223 VAL A CA 1
ATOM 1716 C C . VAL A 1 223 ? 4.339 -2.151 19.021 1.00 64.81 223 VAL A C 1
ATOM 1718 O O . VAL A 1 223 ? 4.965 -2.912 18.282 1.00 64.81 223 VAL A O 1
ATOM 1721 N N . LEU A 1 224 ? 3.010 -2.164 19.132 1.00 55.59 224 LEU A N 1
ATOM 1722 C CA . LEU A 1 224 ? 2.090 -2.979 18.331 1.00 55.59 224 LEU A CA 1
ATOM 1723 C C . LEU A 1 224 ? 1.489 -2.154 17.201 1.00 55.59 224 LEU A C 1
ATOM 1725 O O . LEU A 1 224 ? 1.187 -0.969 17.470 1.00 55.59 224 LEU A O 1
#

Secondary structure (DSSP, 8-state):
--------------------SBS-HHHHHHHHH-S---TTTTTTTS--EEE-TTS-EEE-TTHHHHHHHHHHHHHHSSHHHHHHHHHHHHHHHHHHTTS--------SS------B-SSTTSB---B-TTT--B-B-HHHHHHHHHHHHHHHH-TT-SS--HHHHHHHEE-STT-EE-S---PPB--S-SSS------EE-TTHHHHTTSSSS--TTPPP-EE-

Radius of gyration: 24.82 Å; chains: 1; bounding box: 54×38×98 Å